Protein AF-A0A5C7LMV9-F1 (afdb_monomer_lite)

Foldseek 3Di:
DPLVQADPVLSVVVVVLVVVVVVVVVVVCVVCVDDPDDPDPPDDDCVVVVVSLVVSLVDDGDPVVLLVSLVVCVSVVNLQVSCVSVVQAAPWEWEWEDDLQKIKIFTQDGPNLQVQLLVQAPWDGDQDRPPSHIIIGGLVRLVSNVVSCVNHPVNYAHAYPVSHGDPPDDSVNVNVVNVVVCVVAPDPVVVVPQPPDDDDPDAQGEWEWEADDFKIKIADDQDPVPNVLVVVLVVQLVVPPPVQWDASPVNRMIMGTPVCVVVNCVSCVVRHHYWYQYSNHTD

Sequence (283 aa):
MDTKDLPQSVAEKFLEIKESLLKHNFRAAEKNRDIETEFTMKGEDLRKIIKTLDWMLSFKMEQKDRSLLVSVVKWLGYSSLAAVLSQEASTSAAPLWFKDGCLYLKGATCKAGFLAMKKIPGIQVPSRRGSREPYIAPVSQIDAFLNAVQDFWPFYTISSPDEKPIGGATLDTLRQEAQQWAEKNPVDESQVAVDHGSSEADRKPMVIIRTSGAWSTVAFPWLRDNTQGMYSLIAKVKSLPYKDRKYNPSAKEWSVHKMHTEELIKMLQELFTVREIKDGRLY

Secondary structure (DSSP, 8-state):
--GGGS-HHHHHHHHHHHHHHHHHHHHHHHH-TT--------S---HHHHHHHHHHHTS---HHHHHHHHHHHHHTT-HHHHHHHTT-S--S-EEEEEETTEEEE-SPPPHHHHHHHTTSTT-B--SSTT--PPEEEEGGGHHHHHHHHHHH-TTEEEB-TTS-B-TT--HHHHHHHHHHHHHHS---GGG---------TT-PPEEEEEEETTEEEEE----GGGHHHHHHHHHHHTTS-GGGEEEETTTTEEEEEGGGHHHHHHHHHTTSEEEEEETTEE-

pLDDT: mean 76.2, std 14.86, range [31.88, 94.31]

Structure (mmCIF, N/CA/C/O backbone):
data_AF-A0A5C7LMV9-F1
#
_entry.id   AF-A0A5C7LMV9-F1
#
loop_
_atom_site.group_PDB
_atom_site.id
_atom_site.type_symbol
_atom_site.label_atom_id
_atom_site.label_alt_id
_atom_site.label_comp_id
_atom_site.label_asym_id
_atom_site.label_entity_id
_atom_site.label_seq_id
_atom_site.pdbx_PDB_ins_code
_atom_site.Cartn_x
_atom_site.Cartn_y
_atom_site.Cartn_z
_atom_site.occupancy
_atom_site.B_iso_or_equiv
_atom_site.auth_seq_id
_atom_site.auth_comp_id
_atom_site.auth_asym_id
_atom_site.auth_atom_id
_atom_site.pdbx_PDB_model_num
ATOM 1 N N . MET A 1 1 ? 29.843 -7.918 -15.917 1.00 50.75 1 MET A N 1
ATOM 2 C CA . MET A 1 1 ? 29.076 -8.706 -16.898 1.00 50.75 1 MET A CA 1
ATOM 3 C C . MET A 1 1 ? 30.002 -8.936 -18.075 1.00 50.75 1 MET A C 1
ATOM 5 O O . MET A 1 1 ? 30.497 -7.941 -18.602 1.00 50.75 1 MET A O 1
ATOM 9 N N . ASP A 1 2 ? 30.330 -10.192 -18.375 1.00 51.34 2 ASP A N 1
ATOM 10 C CA . ASP A 1 2 ? 31.071 -10.544 -19.592 1.00 51.34 2 ASP A CA 1
ATOM 11 C C . ASP A 1 2 ? 30.022 -10.628 -20.715 1.00 51.34 2 ASP A C 1
ATOM 13 O O . ASP A 1 2 ? 28.949 -11.191 -20.517 1.00 51.34 2 ASP A O 1
ATOM 17 N N . THR A 1 3 ? 30.243 -9.989 -21.862 1.00 54.59 3 THR A N 1
ATOM 18 C CA . THR A 1 3 ? 29.216 -9.849 -22.922 1.00 54.59 3 THR A CA 1
ATOM 19 C C . THR A 1 3 ? 28.867 -11.161 -23.621 1.00 54.59 3 THR A C 1
ATOM 21 O O . THR A 1 3 ? 27.940 -11.198 -24.427 1.00 54.59 3 THR A O 1
ATOM 24 N N . LYS A 1 4 ? 29.600 -12.230 -23.301 1.00 53.34 4 LYS A N 1
ATOM 25 C CA . LYS A 1 4 ? 29.460 -13.580 -23.853 1.00 53.34 4 LYS A CA 1
ATOM 26 C C . LYS A 1 4 ? 28.168 -14.280 -23.430 1.00 53.34 4 LYS A C 1
ATOM 28 O O . LYS A 1 4 ? 27.732 -15.180 -24.137 1.00 53.34 4 LYS A O 1
ATOM 33 N N . ASP A 1 5 ? 27.562 -13.843 -22.327 1.00 56.41 5 ASP A N 1
ATOM 34 C CA . ASP A 1 5 ? 26.351 -14.457 -21.765 1.00 56.41 5 ASP A CA 1
ATOM 35 C C . ASP A 1 5 ? 25.056 -13.833 -22.329 1.00 56.41 5 ASP A C 1
ATOM 37 O O . ASP A 1 5 ? 23.955 -14.350 -22.137 1.00 56.41 5 ASP A O 1
ATOM 41 N N . LEU A 1 6 ? 25.172 -12.728 -23.076 1.00 57.53 6 LEU A N 1
ATOM 42 C CA . LEU A 1 6 ? 24.043 -12.064 -23.722 1.00 57.53 6 LEU A CA 1
ATOM 43 C C . LEU A 1 6 ? 23.842 -12.595 -25.151 1.00 57.53 6 LEU A C 1
ATOM 45 O O . LEU A 1 6 ? 24.822 -12.853 -25.854 1.00 57.53 6 LEU A O 1
ATOM 49 N N . PRO A 1 7 ? 22.590 -12.685 -25.647 1.00 66.94 7 PRO A N 1
ATOM 50 C CA . PRO A 1 7 ? 22.341 -12.924 -27.064 1.00 66.94 7 PRO A CA 1
ATOM 51 C C . PRO A 1 7 ? 23.132 -11.929 -27.922 1.00 66.94 7 PRO A C 1
ATOM 53 O O . PRO A 1 7 ? 23.193 -10.742 -27.599 1.00 66.94 7 PRO A O 1
ATOM 56 N N . GLN A 1 8 ? 23.716 -12.384 -29.031 1.00 66.25 8 GLN A N 1
ATOM 57 C CA . GLN A 1 8 ? 24.642 -11.578 -29.839 1.00 66.25 8 GLN A CA 1
ATOM 58 C C . GLN A 1 8 ? 24.026 -10.246 -30.317 1.00 66.25 8 GLN A C 1
ATOM 60 O O . GLN A 1 8 ? 24.694 -9.218 -30.317 1.00 66.25 8 GLN A O 1
ATOM 65 N N . SER A 1 9 ? 22.719 -10.230 -30.602 1.00 63.25 9 SER A N 1
ATOM 66 C CA . SER A 1 9 ? 21.942 -9.031 -30.964 1.00 63.25 9 SER A CA 1
ATOM 67 C C . SER A 1 9 ? 21.706 -8.037 -29.814 1.00 63.25 9 SER A C 1
ATOM 69 O O . SER A 1 9 ? 21.283 -6.904 -30.042 1.00 63.25 9 SER A O 1
ATOM 71 N N . VAL A 1 10 ? 21.921 -8.467 -28.572 1.00 65.69 10 VAL A N 1
ATOM 72 C CA . VAL A 1 10 ? 21.720 -7.705 -27.330 1.00 65.69 10 VAL A CA 1
ATOM 73 C C . VAL A 1 10 ? 23.061 -7.205 -26.783 1.00 65.69 10 VAL A C 1
ATOM 75 O O . VAL A 1 10 ? 23.116 -6.120 -26.204 1.00 65.69 10 VAL A O 1
ATOM 78 N N . ALA A 1 11 ? 24.145 -7.953 -27.007 1.00 68.31 11 ALA A N 1
ATOM 79 C CA . ALA A 1 11 ? 25.489 -7.633 -26.532 1.00 68.31 11 ALA A CA 1
ATOM 80 C C . ALA A 1 11 ? 26.016 -6.287 -27.066 1.00 68.31 11 ALA A C 1
ATOM 82 O O . ALA A 1 11 ? 26.536 -5.485 -26.289 1.00 68.31 11 ALA A O 1
ATOM 83 N N . GLU A 1 12 ? 25.829 -6.001 -28.359 1.00 72.88 12 GLU A N 1
ATOM 84 C CA . GLU A 1 12 ? 26.274 -4.740 -28.978 1.00 72.88 12 GLU A CA 1
ATOM 85 C C . GLU A 1 12 ? 25.544 -3.526 -28.389 1.00 72.88 12 GLU A C 1
ATOM 87 O O . GLU A 1 12 ? 26.175 -2.557 -27.966 1.00 72.88 12 GLU A O 1
ATOM 92 N N . LYS A 1 13 ? 24.214 -3.607 -28.252 1.00 70.88 13 LYS A N 1
ATOM 93 C CA . LYS A 1 13 ? 23.422 -2.528 -27.640 1.00 70.88 13 LYS A CA 1
ATOM 94 C C . LYS A 1 13 ? 23.706 -2.355 -26.152 1.00 70.88 13 LYS A C 1
ATOM 96 O O . LYS A 1 13 ? 23.668 -1.236 -25.647 1.00 70.88 13 LYS A O 1
ATOM 101 N N . PHE A 1 14 ? 23.991 -3.441 -25.434 1.00 73.38 14 PHE A N 1
ATOM 102 C CA . PHE A 1 14 ? 24.393 -3.355 -24.033 1.00 73.38 14 PHE A CA 1
ATOM 103 C C . PHE A 1 14 ? 25.704 -2.580 -23.876 1.00 73.38 14 PHE A C 1
ATOM 105 O O . PHE A 1 14 ? 25.806 -1.733 -22.989 1.00 73.38 14 PHE A O 1
ATOM 112 N N . LEU A 1 15 ? 26.692 -2.844 -24.738 1.00 76.12 15 LEU A N 1
ATOM 113 C CA . LEU A 1 15 ? 27.959 -2.113 -24.743 1.00 76.12 15 LEU A CA 1
ATOM 114 C C . LEU A 1 15 ? 27.749 -0.631 -25.054 1.00 76.12 15 LEU A C 1
ATOM 116 O O . LEU A 1 15 ? 28.269 0.206 -24.322 1.00 76.12 15 LEU A O 1
ATOM 120 N N . GLU A 1 16 ? 26.919 -0.307 -26.046 1.00 77.06 16 GLU A N 1
ATOM 121 C CA . GLU A 1 16 ? 26.567 1.077 -26.383 1.00 77.06 16 GLU A CA 1
ATOM 122 C C . GLU A 1 16 ? 25.940 1.817 -25.186 1.00 77.06 16 GLU A C 1
ATOM 124 O O . GLU A 1 16 ? 26.372 2.914 -24.820 1.00 77.06 16 GLU A O 1
ATOM 129 N N . ILE A 1 17 ? 24.965 1.194 -24.509 1.00 76.06 17 ILE A N 1
ATOM 130 C CA . ILE A 1 17 ? 24.336 1.760 -23.306 1.00 76.06 17 ILE A CA 1
ATOM 131 C C . ILE A 1 17 ? 25.355 1.918 -22.181 1.00 76.06 17 ILE A C 1
ATOM 133 O O . ILE A 1 17 ? 25.397 2.963 -21.533 1.00 76.06 17 ILE A O 1
ATOM 137 N N . LYS A 1 18 ? 26.176 0.893 -21.934 1.00 76.19 18 LYS A N 1
ATOM 138 C CA . LYS A 1 18 ? 27.199 0.906 -20.887 1.00 76.19 18 LYS A CA 1
ATOM 139 C C . LYS A 1 18 ? 28.198 2.035 -21.120 1.00 76.19 18 LYS A C 1
ATOM 141 O O . LYS A 1 18 ? 28.496 2.775 -20.189 1.00 76.19 18 LYS A O 1
ATOM 146 N N . GLU A 1 19 ? 28.692 2.193 -22.343 1.00 77.25 19 GLU A N 1
ATOM 147 C CA . GLU A 1 19 ? 29.594 3.285 -22.709 1.00 77.25 19 GLU A CA 1
ATOM 148 C C . GLU A 1 19 ? 28.929 4.650 -22.567 1.00 77.25 19 GLU A C 1
ATOM 150 O O . GLU A 1 19 ? 29.552 5.578 -22.054 1.00 77.25 19 GLU A O 1
ATOM 155 N N . SER A 1 20 ? 27.664 4.777 -22.976 1.00 74.69 20 SER A N 1
ATOM 156 C CA . SER A 1 20 ? 26.897 6.007 -22.789 1.00 74.69 20 SER A CA 1
ATOM 157 C C . SER A 1 20 ? 26.791 6.350 -21.302 1.00 74.69 20 SER A C 1
ATOM 159 O O . SER A 1 20 ? 27.194 7.437 -20.894 1.00 74.69 20 SER A O 1
ATOM 161 N N . LEU A 1 21 ? 26.332 5.415 -20.465 1.00 71.88 21 LEU A N 1
ATOM 162 C CA . LEU A 1 21 ? 26.200 5.611 -19.018 1.00 71.88 21 LEU A CA 1
ATOM 163 C C . LEU A 1 21 ? 27.544 5.928 -18.350 1.00 71.88 21 LEU A C 1
ATOM 165 O O . LEU A 1 21 ? 27.600 6.813 -17.501 1.00 71.88 21 LEU A O 1
ATOM 169 N N . LEU A 1 22 ? 28.634 5.270 -18.760 1.00 74.50 22 LEU A N 1
ATOM 170 C CA . LEU A 1 22 ? 29.982 5.578 -18.276 1.00 74.50 22 LEU A CA 1
ATOM 171 C C . LEU A 1 22 ? 30.414 6.992 -18.670 1.00 74.50 22 LEU A C 1
ATOM 173 O O . LEU A 1 22 ? 30.897 7.725 -17.814 1.00 74.50 22 LEU A O 1
ATOM 177 N N . LYS A 1 23 ? 30.194 7.419 -19.921 1.00 73.38 23 LYS A N 1
ATOM 178 C CA . LYS A 1 23 ? 30.483 8.796 -20.363 1.00 73.38 23 LYS A CA 1
ATOM 179 C C . LYS A 1 23 ? 29.714 9.830 -19.539 1.00 73.38 23 LYS A C 1
ATOM 181 O O . LYS A 1 23 ? 30.289 10.851 -19.168 1.00 73.38 23 LYS A O 1
ATOM 186 N N . HIS A 1 24 ? 28.443 9.572 -19.233 1.00 68.31 24 HIS A N 1
ATOM 187 C CA . HIS A 1 24 ? 27.649 10.444 -18.363 1.00 68.31 24 HIS A CA 1
ATOM 188 C C . HIS A 1 24 ? 28.178 10.447 -16.921 1.00 68.31 24 HIS A C 1
ATOM 190 O O . HIS A 1 24 ? 28.310 11.517 -16.332 1.00 68.31 24 HIS A O 1
ATOM 196 N N . ASN A 1 25 ? 28.562 9.285 -16.386 1.00 66.06 25 ASN A N 1
ATOM 197 C CA . ASN A 1 25 ? 29.148 9.160 -15.052 1.00 66.06 25 ASN A CA 1
ATOM 198 C C . ASN A 1 25 ? 30.471 9.936 -14.933 1.00 66.06 25 ASN A C 1
ATOM 200 O O . ASN A 1 25 ? 30.616 10.760 -14.038 1.00 66.06 25 ASN A O 1
ATOM 204 N N . PHE A 1 26 ? 31.392 9.769 -15.887 1.00 67.50 26 PHE A N 1
ATOM 205 C CA . PHE A 1 26 ? 32.654 10.516 -15.908 1.00 67.50 26 PHE A CA 1
ATOM 206 C C . PHE A 1 26 ? 32.428 12.030 -15.966 1.00 67.50 26 PHE A C 1
ATOM 208 O O . PHE A 1 26 ? 33.041 12.765 -15.200 1.00 67.50 26 PHE A O 1
ATOM 215 N N . ARG A 1 27 ? 31.489 12.504 -16.796 1.00 65.69 27 ARG A N 1
ATOM 216 C CA . ARG A 1 27 ? 31.140 13.934 -16.868 1.00 65.69 27 ARG A CA 1
ATOM 217 C C . ARG A 1 27 ? 30.509 14.467 -15.578 1.00 65.69 27 ARG A C 1
ATOM 219 O O . ARG A 1 27 ? 30.735 15.622 -15.228 1.00 65.69 27 ARG A O 1
ATOM 226 N N . ALA A 1 28 ? 29.703 13.658 -14.893 1.00 60.78 28 ALA A N 1
ATOM 227 C CA . ALA A 1 28 ? 29.100 14.023 -13.613 1.00 60.78 28 ALA A CA 1
ATOM 228 C C . ALA A 1 28 ? 30.144 14.047 -12.481 1.00 60.78 28 ALA A C 1
ATOM 230 O O . ALA A 1 28 ? 30.166 14.992 -11.695 1.00 60.78 28 ALA A O 1
ATOM 231 N N . ALA A 1 29 ? 31.048 13.064 -12.451 1.00 62.47 29 ALA A N 1
ATOM 232 C CA . ALA A 1 29 ? 32.156 12.985 -11.502 1.00 62.47 29 ALA A CA 1
ATOM 233 C C . ALA A 1 29 ? 33.174 14.124 -11.693 1.00 62.47 29 ALA A C 1
ATOM 235 O O . ALA A 1 29 ? 33.651 14.696 -10.717 1.00 62.47 29 ALA A O 1
ATOM 236 N N . GLU A 1 30 ? 33.469 14.518 -12.937 1.00 64.62 30 GLU A N 1
ATOM 237 C CA . GLU A 1 30 ? 34.329 15.675 -13.226 1.00 64.62 30 GLU A CA 1
ATOM 238 C C . GLU A 1 30 ? 33.713 17.003 -12.766 1.00 64.62 30 GLU A C 1
ATOM 240 O O . GLU A 1 30 ? 34.445 17.897 -12.343 1.00 64.62 30 GLU A O 1
ATOM 245 N N . LYS A 1 31 ? 32.380 17.134 -12.820 1.00 62.19 31 LYS A N 1
ATOM 246 C CA . LYS A 1 31 ? 31.663 18.336 -12.365 1.00 62.19 31 LYS A CA 1
ATOM 247 C C . LYS A 1 31 ? 31.524 18.436 -10.843 1.00 62.19 31 LYS A C 1
ATOM 249 O O . LYS A 1 31 ? 31.428 19.550 -10.342 1.00 62.19 31 LYS A O 1
ATOM 254 N N . ASN A 1 32 ? 31.530 17.314 -10.125 1.00 57.59 32 ASN A N 1
ATOM 255 C CA . ASN A 1 32 ? 31.284 17.243 -8.680 1.00 57.59 32 ASN A CA 1
ATOM 256 C C . ASN A 1 32 ? 32.482 16.632 -7.930 1.00 57.59 32 ASN A C 1
ATOM 258 O O . ASN A 1 32 ? 32.332 15.639 -7.223 1.00 57.59 32 ASN A O 1
ATOM 262 N N . ARG A 1 33 ? 33.683 17.209 -8.087 1.00 54.19 33 ARG A N 1
ATOM 263 C CA . ARG A 1 33 ? 34.928 16.674 -7.494 1.00 54.19 33 ARG A CA 1
ATOM 264 C C . ARG A 1 33 ? 34.955 16.594 -5.958 1.00 54.19 33 ARG A C 1
ATOM 266 O O . ARG A 1 33 ? 35.748 15.815 -5.445 1.00 54.19 33 ARG A O 1
ATOM 273 N N . ASP A 1 34 ? 34.095 17.332 -5.251 1.00 52.38 34 ASP A N 1
ATOM 274 C CA . ASP A 1 34 ? 34.207 17.524 -3.793 1.00 52.38 34 ASP A CA 1
ATOM 275 C C . ASP A 1 34 ? 33.064 16.916 -2.958 1.00 52.38 34 ASP A C 1
ATOM 277 O O . ASP A 1 34 ? 32.983 17.162 -1.757 1.00 52.38 34 ASP A O 1
ATOM 281 N N . ILE A 1 35 ? 32.165 16.121 -3.550 1.00 49.62 35 ILE A N 1
ATOM 282 C CA . ILE A 1 35 ? 31.058 15.505 -2.803 1.00 49.62 35 ILE A CA 1
ATOM 283 C C . ILE A 1 35 ? 30.991 14.013 -3.134 1.00 49.62 35 ILE A C 1
ATOM 285 O O . ILE A 1 35 ? 30.626 13.638 -4.249 1.00 49.62 35 ILE A O 1
ATOM 289 N N . GLU A 1 36 ? 31.287 13.155 -2.149 1.00 45.34 36 GLU A N 1
ATOM 290 C CA . GLU A 1 36 ? 30.868 11.747 -2.154 1.00 45.34 36 GLU A CA 1
ATOM 291 C C . GLU A 1 36 ? 29.338 11.712 -2.213 1.00 45.34 36 GLU A C 1
ATOM 293 O O . GLU A 1 36 ? 28.648 11.733 -1.197 1.00 45.34 36 GLU A O 1
ATOM 298 N N . THR A 1 37 ? 28.783 11.742 -3.420 1.00 41.31 37 THR A N 1
ATOM 299 C CA . THR A 1 37 ? 27.340 11.709 -3.621 1.00 41.31 37 THR A CA 1
ATOM 300 C C . THR A 1 37 ? 26.983 10.496 -4.447 1.00 41.31 37 THR A C 1
ATOM 302 O O . THR A 1 37 ? 27.508 10.275 -5.539 1.00 41.31 37 THR A O 1
ATOM 305 N N . GLU A 1 38 ? 26.060 9.711 -3.894 1.00 45.69 38 GLU A N 1
ATOM 306 C CA . GLU A 1 38 ? 25.282 8.718 -4.615 1.00 45.69 38 GLU A CA 1
ATOM 307 C C . GLU A 1 38 ? 24.845 9.266 -5.976 1.00 45.69 38 GLU A C 1
ATOM 309 O O . GLU A 1 38 ? 24.442 10.426 -6.104 1.00 45.69 38 GLU A O 1
ATOM 314 N N . PHE A 1 39 ? 24.915 8.400 -6.987 1.00 43.06 39 PHE A N 1
ATOM 315 C CA . PHE A 1 39 ? 24.555 8.665 -8.374 1.00 43.06 39 PHE A CA 1
ATOM 316 C C . PHE A 1 39 ? 23.162 9.315 -8.476 1.00 43.06 39 PHE A C 1
ATOM 318 O O . PHE A 1 39 ? 22.142 8.634 -8.543 1.00 43.06 39 PHE A O 1
ATOM 325 N N . THR A 1 40 ? 23.103 10.646 -8.481 1.00 43.56 40 THR A N 1
ATOM 326 C CA . THR A 1 40 ? 21.859 11.414 -8.591 1.00 43.56 40 THR A CA 1
ATOM 327 C C . THR A 1 40 ? 21.872 12.196 -9.896 1.00 43.56 40 THR A C 1
ATOM 329 O O . THR A 1 40 ? 22.110 13.400 -9.940 1.00 43.56 40 THR A O 1
ATOM 332 N N . MET A 1 41 ? 21.590 11.498 -11.001 1.00 51.41 41 MET A N 1
ATOM 333 C CA . MET A 1 41 ? 21.273 12.136 -12.281 1.00 51.41 41 MET A CA 1
ATOM 334 C C . MET A 1 41 ? 19.878 12.777 -12.199 1.00 51.41 41 MET A C 1
ATOM 336 O O . MET A 1 41 ? 18.888 12.208 -12.651 1.00 51.41 41 MET A O 1
ATOM 340 N N . LYS A 1 42 ? 19.766 13.960 -11.587 1.00 45.91 42 LYS A N 1
ATOM 341 C CA . LYS A 1 42 ? 18.529 14.752 -11.641 1.00 45.91 42 LYS A CA 1
ATOM 342 C C . LYS A 1 42 ? 18.489 15.551 -12.949 1.00 45.91 42 LYS A C 1
ATOM 344 O O . LYS A 1 42 ? 19.325 16.420 -13.160 1.00 45.91 42 LYS A O 1
ATOM 349 N N . GLY A 1 43 ? 17.492 15.284 -13.797 1.00 50.19 43 GLY A N 1
ATOM 350 C CA . GLY A 1 43 ? 17.097 16.177 -14.899 1.00 50.19 43 GLY A CA 1
ATOM 351 C C . GLY A 1 43 ? 17.536 15.804 -16.322 1.00 50.19 43 GLY A C 1
ATOM 352 O O . GLY A 1 43 ? 17.169 16.526 -17.245 1.00 50.19 43 GLY A O 1
ATOM 353 N N . GLU A 1 44 ? 18.262 14.702 -16.546 1.00 61.41 44 GLU A N 1
ATOM 354 C CA . GLU A 1 44 ? 18.576 14.231 -17.910 1.00 61.41 44 GLU A CA 1
ATOM 355 C C . GLU A 1 44 ? 17.503 13.268 -18.456 1.00 61.41 44 GLU A C 1
ATOM 357 O O . GLU A 1 44 ? 17.019 12.372 -17.761 1.00 61.41 44 GLU A O 1
ATOM 362 N N . ASP A 1 45 ? 17.131 13.438 -19.730 1.00 65.00 45 ASP A N 1
ATOM 363 C CA . ASP A 1 45 ? 16.141 12.594 -20.405 1.00 65.00 45 ASP A CA 1
ATOM 364 C C . ASP A 1 45 ? 16.748 11.255 -20.851 1.00 65.00 45 ASP A C 1
ATOM 366 O O . ASP A 1 45 ? 17.281 11.106 -21.952 1.00 65.00 45 ASP A O 1
ATOM 370 N N . LEU A 1 46 ? 16.620 10.249 -19.989 1.00 75.31 46 LEU A N 1
ATOM 371 C CA . LEU A 1 46 ? 17.100 8.890 -20.243 1.00 75.31 46 LEU A CA 1
ATOM 372 C C . LEU A 1 46 ? 16.068 7.994 -20.946 1.00 75.31 46 LEU A C 1
ATOM 374 O O . LEU A 1 46 ? 16.294 6.788 -21.073 1.00 75.31 46 LEU A O 1
ATOM 378 N N . ARG A 1 47 ? 14.953 8.541 -21.460 1.00 76.00 47 ARG A N 1
ATOM 379 C CA . ARG A 1 47 ? 13.877 7.738 -22.079 1.00 76.00 47 ARG A CA 1
ATOM 380 C C . ARG A 1 47 ? 14.368 6.864 -23.233 1.00 76.00 47 ARG A C 1
ATOM 382 O O . ARG A 1 47 ? 13.833 5.778 -23.433 1.00 76.00 47 ARG A O 1
ATOM 389 N N . LYS A 1 48 ? 15.386 7.299 -23.987 1.00 78.69 48 LYS A N 1
ATOM 390 C CA . LYS A 1 48 ? 15.998 6.482 -25.054 1.00 78.69 48 LYS A CA 1
ATOM 391 C C . LYS A 1 48 ? 16.704 5.245 -24.496 1.00 78.69 48 LYS A C 1
ATOM 393 O O . LYS A 1 48 ? 16.476 4.153 -25.000 1.00 78.69 48 LYS A O 1
ATOM 398 N N . ILE A 1 49 ? 17.502 5.411 -23.440 1.00 80.94 49 ILE A N 1
ATOM 399 C CA . ILE A 1 49 ? 18.204 4.303 -22.776 1.00 80.94 49 ILE A CA 1
ATOM 400 C C . ILE A 1 49 ? 17.189 3.327 -22.181 1.00 80.94 49 ILE A C 1
ATOM 402 O O . ILE A 1 49 ? 17.305 2.122 -22.385 1.00 80.94 49 ILE A O 1
ATOM 406 N N . ILE A 1 50 ? 16.146 3.847 -21.529 1.00 83.81 50 ILE A N 1
ATOM 407 C CA . ILE A 1 50 ? 15.068 3.035 -20.958 1.00 83.81 50 ILE A CA 1
ATOM 408 C C . ILE A 1 50 ? 14.318 2.235 -22.024 1.00 83.81 50 ILE A C 1
ATOM 410 O O . ILE A 1 50 ? 14.114 1.042 -21.833 1.00 83.81 50 ILE A O 1
ATOM 414 N N . LYS A 1 51 ? 13.962 2.841 -23.165 1.00 82.56 51 LYS A N 1
ATOM 415 C CA . LYS A 1 51 ? 13.336 2.116 -24.285 1.00 82.56 51 LYS A CA 1
ATOM 416 C C . LYS A 1 51 ? 14.215 0.975 -24.791 1.00 82.56 51 LYS A C 1
ATOM 418 O O . LYS A 1 51 ? 13.702 -0.088 -25.129 1.00 82.56 51 LYS A O 1
ATOM 423 N N . THR A 1 52 ? 15.529 1.179 -24.841 1.00 81.00 52 THR A N 1
ATOM 424 C CA . THR A 1 52 ? 16.450 0.121 -25.260 1.00 81.00 52 THR A CA 1
ATOM 425 C C . THR A 1 52 ? 16.554 -0.979 -24.204 1.00 81.00 52 THR A C 1
ATOM 427 O O . THR A 1 52 ? 16.502 -2.146 -24.572 1.00 81.00 52 THR A O 1
ATOM 430 N N . LEU A 1 53 ? 16.626 -0.643 -22.910 1.00 84.38 53 LEU A N 1
ATOM 431 C CA . LEU A 1 53 ? 16.618 -1.629 -21.819 1.00 84.38 53 LEU A CA 1
ATOM 432 C C . LEU A 1 53 ? 15.317 -2.447 -21.783 1.00 84.38 53 LEU A C 1
ATOM 434 O O . LEU A 1 53 ? 15.373 -3.664 -21.632 1.00 84.38 53 LEU A O 1
ATOM 438 N N . ASP A 1 54 ? 14.165 -1.802 -21.973 1.00 82.50 54 ASP A N 1
ATOM 439 C CA . ASP A 1 54 ? 12.851 -2.451 -22.083 1.00 82.50 54 ASP A CA 1
ATOM 440 C C . ASP A 1 54 ? 12.807 -3.423 -23.275 1.00 82.50 54 ASP A C 1
ATOM 442 O O . ASP A 1 54 ? 12.471 -4.600 -23.127 1.00 82.50 54 ASP A O 1
ATOM 446 N N . TRP A 1 55 ? 13.283 -2.979 -24.445 1.00 83.31 55 TRP A N 1
ATOM 447 C CA . TRP A 1 55 ? 13.434 -3.841 -25.618 1.00 83.31 55 TRP A CA 1
ATOM 448 C C . TRP A 1 55 ? 14.357 -5.036 -25.344 1.00 83.31 55 TRP A C 1
ATOM 450 O O . TRP A 1 55 ? 14.014 -6.162 -25.697 1.00 83.31 55 TRP A O 1
ATOM 460 N N . MET A 1 56 ? 15.497 -4.838 -24.678 1.00 80.50 56 MET A N 1
ATOM 461 C CA . MET A 1 56 ? 16.401 -5.936 -24.316 1.00 80.50 56 MET A CA 1
ATOM 462 C C . MET A 1 56 ? 15.713 -6.943 -23.386 1.00 80.50 56 MET A C 1
ATOM 464 O O . MET A 1 56 ? 15.812 -8.147 -23.607 1.00 80.50 56 MET A O 1
ATOM 468 N N . LEU A 1 57 ? 14.967 -6.460 -22.389 1.00 83.19 57 LEU A N 1
ATOM 469 C CA . LEU A 1 57 ? 14.233 -7.274 -21.413 1.00 83.19 57 LEU A CA 1
ATOM 470 C C . LEU A 1 57 ? 13.043 -8.050 -22.002 1.00 83.19 57 LEU A C 1
ATOM 472 O O . LEU A 1 57 ? 12.498 -8.924 -21.315 1.00 83.19 57 LEU A O 1
ATOM 476 N N . SER A 1 58 ? 12.663 -7.771 -23.254 1.00 78.50 58 SER A N 1
ATOM 477 C CA . SER A 1 58 ? 11.667 -8.545 -24.005 1.00 78.50 58 SER A CA 1
ATOM 478 C C . SER A 1 58 ? 12.204 -9.884 -24.535 1.00 78.50 58 SER A C 1
ATOM 480 O O . SER A 1 58 ? 11.421 -10.795 -24.805 1.00 78.50 58 SER A O 1
ATOM 482 N N . PHE A 1 59 ? 13.530 -10.043 -24.636 1.00 77.00 59 PHE A N 1
ATOM 483 C CA . PHE A 1 59 ? 14.158 -11.293 -25.065 1.00 77.00 59 PHE A CA 1
ATOM 484 C C . PHE A 1 59 ? 14.361 -12.265 -23.899 1.00 77.00 59 PHE A C 1
ATOM 486 O O . PHE A 1 59 ? 14.516 -11.880 -22.738 1.00 77.00 59 PHE A O 1
ATOM 493 N N . LYS A 1 60 ? 14.406 -13.562 -24.222 1.00 73.44 60 LYS A N 1
ATOM 494 C CA . LYS A 1 60 ? 14.771 -14.606 -23.262 1.00 73.44 60 LYS A CA 1
ATOM 495 C C . LYS A 1 60 ? 16.253 -14.461 -22.890 1.00 73.44 60 LYS A C 1
ATOM 497 O O . LYS A 1 60 ? 17.103 -14.414 -23.772 1.00 73.44 60 LYS A O 1
ATOM 502 N N . MET A 1 61 ? 16.543 -14.411 -21.594 1.00 83.31 61 MET A N 1
ATOM 503 C CA . MET A 1 61 ? 17.890 -14.271 -21.025 1.00 83.31 61 MET A CA 1
ATOM 504 C C . MET A 1 61 ? 17.960 -14.957 -19.658 1.00 83.31 61 MET A C 1
ATOM 506 O O . MET A 1 61 ? 16.922 -15.337 -19.105 1.00 83.31 61 MET A O 1
ATOM 510 N N . GLU A 1 62 ? 19.160 -15.103 -19.098 1.00 74.94 62 GLU A N 1
ATOM 511 C CA . GLU A 1 62 ? 19.323 -15.642 -17.750 1.00 74.94 62 GLU A CA 1
ATOM 512 C C . GLU A 1 62 ? 18.709 -14.726 -16.680 1.00 74.94 62 GLU A C 1
ATOM 514 O O . GLU A 1 62 ? 18.718 -13.497 -16.777 1.00 74.94 62 GLU A O 1
ATOM 519 N N . GLN A 1 63 ? 18.190 -15.326 -15.604 1.00 74.75 63 GLN A N 1
ATOM 520 C CA . GLN A 1 63 ? 17.512 -14.589 -14.531 1.00 74.75 63 GLN A CA 1
ATOM 521 C C . GLN A 1 63 ? 18.437 -13.597 -13.812 1.00 74.75 63 GLN A C 1
ATOM 523 O O . GLN A 1 63 ? 17.982 -12.547 -13.350 1.00 74.75 63 GLN A O 1
ATOM 528 N N . LYS A 1 64 ? 19.733 -13.913 -13.727 1.00 74.94 64 LYS A N 1
ATOM 529 C CA . LYS A 1 64 ? 20.757 -13.038 -13.148 1.00 74.94 64 LYS A CA 1
ATOM 530 C C . LYS A 1 64 ? 20.904 -11.753 -13.965 1.00 74.94 64 LYS A C 1
ATOM 532 O O . LYS A 1 64 ? 20.876 -10.659 -13.404 1.00 74.94 64 LYS A O 1
ATOM 537 N N . ASP A 1 65 ? 20.966 -11.894 -15.282 1.00 73.62 65 ASP A N 1
ATOM 538 C CA . ASP A 1 65 ? 21.137 -10.789 -16.223 1.00 73.62 65 ASP A CA 1
ATOM 539 C C . ASP A 1 65 ? 19.881 -9.933 -16.312 1.00 73.62 65 ASP A C 1
ATOM 541 O O . ASP A 1 65 ? 19.951 -8.703 -16.255 1.00 73.62 65 ASP A O 1
ATOM 545 N N . ARG A 1 66 ? 18.715 -10.587 -16.324 1.00 79.44 66 ARG A N 1
ATOM 546 C CA . ARG A 1 66 ? 17.420 -9.916 -16.216 1.00 79.44 66 ARG A CA 1
ATOM 547 C C . ARG A 1 66 ? 17.350 -9.055 -14.955 1.00 79.44 66 ARG A C 1
ATOM 549 O O . ARG A 1 66 ? 17.011 -7.878 -15.034 1.00 79.44 66 ARG A O 1
ATOM 556 N N . SER A 1 67 ? 17.703 -9.622 -13.800 1.00 77.12 67 SER A N 1
ATOM 557 C CA . SER A 1 67 ? 17.697 -8.911 -12.511 1.00 77.12 67 SER A CA 1
ATOM 558 C C . SER A 1 67 ? 18.641 -7.706 -12.507 1.00 77.12 67 SER A C 1
ATOM 560 O O . SER A 1 67 ? 18.302 -6.654 -11.960 1.00 77.12 67 SER A O 1
ATOM 562 N N . LEU A 1 68 ? 19.809 -7.829 -13.145 1.00 76.81 68 LEU A N 1
ATOM 563 C CA . LEU A 1 68 ? 20.770 -6.736 -13.270 1.00 76.81 68 LEU A CA 1
ATOM 564 C C . LEU A 1 68 ? 20.215 -5.595 -14.133 1.00 76.81 68 LEU A C 1
ATOM 566 O O . LEU A 1 68 ? 20.237 -4.445 -13.702 1.00 76.81 68 LEU A O 1
ATOM 570 N N . LEU A 1 69 ? 19.672 -5.900 -15.316 1.00 80.94 69 LEU A N 1
ATOM 571 C CA . LEU A 1 69 ? 19.082 -4.896 -16.210 1.00 80.94 69 LEU A CA 1
ATOM 572 C C . LEU A 1 69 ? 17.885 -4.186 -15.561 1.00 80.94 69 LEU A C 1
ATOM 574 O O . LEU A 1 69 ? 17.768 -2.966 -15.658 1.00 80.94 69 LEU A O 1
ATOM 578 N N . VAL A 1 70 ? 17.041 -4.918 -14.829 1.00 81.31 70 VAL A N 1
ATOM 579 C CA . VAL A 1 70 ? 15.946 -4.325 -14.045 1.00 81.31 70 VAL A CA 1
ATOM 580 C C . VAL A 1 70 ? 16.476 -3.409 -12.934 1.00 81.31 70 VAL A C 1
ATOM 582 O O . VAL A 1 70 ? 15.924 -2.332 -12.706 1.00 81.31 70 VAL A O 1
ATOM 585 N N . SER A 1 71 ? 17.574 -3.786 -12.273 1.00 78.00 71 SER A N 1
ATOM 586 C CA . SER A 1 71 ? 18.216 -2.939 -11.257 1.00 78.00 71 SER A CA 1
ATOM 587 C C . SER A 1 71 ? 18.756 -1.642 -11.859 1.00 78.00 71 SER A C 1
ATOM 589 O O . SER A 1 71 ? 18.587 -0.584 -11.260 1.00 78.00 71 SER A O 1
ATOM 591 N N . VAL A 1 72 ? 19.314 -1.693 -13.075 1.00 79.56 72 VAL A N 1
ATOM 592 C CA . VAL A 1 72 ? 19.723 -0.489 -13.816 1.00 79.56 72 VAL A CA 1
ATOM 593 C C . VAL A 1 72 ? 18.517 0.414 -14.079 1.00 79.56 72 VAL A C 1
ATOM 595 O O . VAL A 1 72 ? 18.580 1.593 -13.755 1.00 79.56 72 VAL A O 1
ATOM 598 N N . VAL A 1 73 ? 17.391 -0.117 -14.572 1.00 81.94 73 VAL A N 1
ATOM 599 C CA . VAL A 1 73 ? 16.153 0.671 -14.771 1.00 81.94 73 VAL A CA 1
ATOM 600 C C . VAL A 1 73 ? 15.717 1.364 -13.472 1.00 81.94 73 VAL A C 1
ATOM 602 O O . VAL A 1 73 ? 15.370 2.547 -13.488 1.00 81.94 73 VAL A O 1
ATOM 605 N N . LYS A 1 74 ? 15.797 0.661 -12.334 1.00 76.94 74 LYS A N 1
ATOM 606 C CA . LYS A 1 74 ? 15.486 1.222 -11.012 1.00 76.94 74 LYS A CA 1
ATOM 607 C C . LYS A 1 74 ? 16.453 2.342 -10.613 1.00 76.94 74 LYS A C 1
ATOM 609 O O . LYS A 1 74 ? 15.997 3.392 -10.170 1.00 76.94 74 LYS A O 1
ATOM 614 N N . TRP A 1 75 ? 17.762 2.147 -10.783 1.00 76.00 75 TRP A N 1
ATOM 615 C CA . TRP A 1 75 ? 18.788 3.147 -10.451 1.00 76.00 75 TRP A CA 1
ATOM 616 C C . TRP A 1 75 ? 18.715 4.403 -11.317 1.00 76.00 75 TRP A C 1
ATOM 618 O O . TRP A 1 75 ? 19.037 5.487 -10.844 1.00 76.00 75 TRP A O 1
ATOM 628 N N . LEU A 1 76 ? 18.232 4.285 -12.555 1.00 74.94 76 LEU A N 1
ATOM 629 C CA . LEU A 1 76 ? 17.977 5.435 -13.426 1.00 74.94 76 LEU A CA 1
ATOM 630 C C . LEU A 1 76 ? 16.705 6.220 -13.039 1.00 74.94 76 LEU A C 1
ATOM 632 O O . LEU A 1 76 ? 16.328 7.148 -13.751 1.00 74.94 76 LEU A O 1
ATOM 636 N N . GLY A 1 77 ? 16.033 5.858 -11.940 1.00 70.75 77 GLY A N 1
ATOM 637 C CA . GLY A 1 77 ? 14.870 6.571 -11.404 1.00 70.75 77 GLY A CA 1
ATOM 638 C C . GLY A 1 77 ? 13.515 6.083 -11.923 1.00 70.75 77 GLY A C 1
ATOM 639 O O . GLY A 1 77 ? 12.489 6.664 -11.581 1.00 70.75 77 GLY A O 1
ATOM 640 N N . TYR A 1 78 ? 13.472 5.002 -12.709 1.00 76.31 78 TYR A N 1
ATOM 641 C CA . TYR A 1 78 ? 12.234 4.437 -13.259 1.00 76.31 78 TYR A CA 1
ATOM 642 C C . TYR A 1 78 ? 11.733 3.267 -12.390 1.00 76.31 78 TYR A C 1
ATOM 644 O O . TYR A 1 78 ? 11.559 2.148 -12.878 1.00 76.31 78 TYR A O 1
ATOM 652 N N . SER A 1 79 ? 11.517 3.507 -11.088 1.00 74.75 79 SER A N 1
ATOM 653 C CA . SER A 1 79 ? 11.174 2.468 -10.094 1.00 74.75 79 SER A CA 1
ATOM 654 C C . SER A 1 79 ? 9.918 1.673 -10.464 1.00 74.75 79 SER A C 1
ATOM 656 O O . SER A 1 79 ? 9.939 0.443 -10.455 1.00 74.75 79 SER A O 1
ATOM 658 N N . SER A 1 80 ? 8.865 2.370 -10.886 1.00 69.50 80 SER A N 1
ATOM 659 C CA . SER A 1 80 ? 7.604 1.796 -11.353 1.00 69.50 80 SER A CA 1
ATOM 660 C C . SER A 1 80 ? 7.783 0.851 -12.547 1.00 69.50 80 SER A C 1
ATOM 662 O O . SER A 1 80 ? 7.224 -0.243 -12.570 1.00 69.50 80 SER A O 1
ATOM 664 N N . LEU A 1 81 ? 8.593 1.242 -13.538 1.00 78.50 81 LEU A N 1
ATOM 665 C CA . LEU A 1 81 ? 8.875 0.407 -14.708 1.00 78.50 81 LEU A CA 1
ATOM 666 C C . LEU A 1 81 ? 9.725 -0.807 -14.320 1.00 78.50 81 LEU A C 1
ATOM 668 O O . LEU A 1 81 ? 9.436 -1.918 -14.757 1.00 78.50 81 LEU A O 1
ATOM 672 N N . ALA A 1 82 ? 10.728 -0.620 -13.459 1.00 79.19 82 ALA A N 1
ATOM 673 C CA . ALA A 1 82 ? 11.529 -1.721 -12.936 1.00 79.19 82 ALA A CA 1
ATOM 674 C C . ALA A 1 82 ? 10.654 -2.763 -12.222 1.00 79.19 82 ALA A C 1
ATOM 676 O O . ALA A 1 82 ? 10.811 -3.955 -12.472 1.00 79.19 82 ALA A O 1
ATOM 677 N N . ALA A 1 83 ? 9.688 -2.318 -11.412 1.00 74.94 83 ALA A N 1
ATOM 678 C CA . ALA A 1 83 ? 8.752 -3.194 -10.714 1.00 74.94 83 ALA A CA 1
ATOM 679 C C . ALA A 1 83 ? 7.806 -3.952 -11.671 1.00 74.94 83 ALA A C 1
ATOM 681 O O . ALA A 1 83 ? 7.442 -5.100 -11.411 1.00 74.94 83 ALA A O 1
ATOM 682 N N . VAL A 1 84 ? 7.420 -3.355 -12.806 1.00 78.88 84 VAL A N 1
ATOM 683 C CA . VAL A 1 84 ? 6.673 -4.065 -13.866 1.00 78.88 84 VAL A CA 1
ATOM 684 C C . VAL A 1 84 ? 7.557 -5.118 -14.530 1.00 78.88 84 VAL A C 1
ATOM 686 O O . VAL A 1 84 ? 7.138 -6.263 -14.702 1.00 78.88 84 VAL A O 1
ATOM 689 N N . LEU A 1 85 ? 8.798 -4.761 -14.862 1.00 80.94 85 LEU A N 1
ATOM 690 C CA . LEU A 1 85 ? 9.747 -5.645 -15.541 1.00 80.94 85 LEU A CA 1
ATOM 691 C C . LEU A 1 85 ? 10.202 -6.822 -14.661 1.00 80.94 85 LEU A C 1
ATOM 693 O O . LEU A 1 85 ? 10.453 -7.913 -15.190 1.00 80.94 85 LEU A O 1
ATOM 697 N N . SER A 1 86 ? 10.251 -6.639 -13.335 1.00 79.00 86 SER A N 1
ATOM 698 C CA . SER A 1 86 ? 10.450 -7.711 -12.347 1.00 79.00 86 SER A CA 1
ATOM 699 C C . SER A 1 86 ? 9.189 -8.529 -12.054 1.00 79.00 86 SER A C 1
ATOM 701 O O . SER A 1 86 ? 9.279 -9.517 -11.330 1.00 79.00 86 SER A O 1
ATOM 703 N N . GLN A 1 87 ? 8.030 -8.170 -12.625 1.00 74.31 87 GLN A N 1
ATOM 704 C CA . GLN A 1 87 ? 6.719 -8.771 -12.326 1.00 74.31 87 GLN A CA 1
ATOM 705 C C . GLN A 1 87 ? 6.287 -8.608 -10.854 1.00 74.31 87 GLN A C 1
ATOM 707 O O . GLN A 1 87 ? 5.486 -9.385 -10.327 1.00 74.31 87 GLN A O 1
ATOM 712 N N . GLU A 1 88 ? 6.811 -7.592 -10.174 1.00 77.88 88 GLU A N 1
ATOM 713 C CA . GLU A 1 88 ? 6.510 -7.286 -8.774 1.00 77.88 88 GLU A CA 1
ATOM 714 C C . GLU A 1 88 ? 5.383 -6.254 -8.627 1.00 77.88 88 GLU A C 1
ATOM 716 O O . GLU A 1 88 ? 4.720 -6.215 -7.585 1.00 77.88 88 GLU A O 1
ATOM 721 N N . ALA A 1 89 ? 5.127 -5.462 -9.670 1.00 78.25 89 ALA A N 1
ATOM 722 C CA . ALA A 1 89 ? 4.027 -4.509 -9.748 1.00 78.25 89 ALA A CA 1
ATOM 723 C C . ALA A 1 89 ? 2.760 -5.107 -10.375 1.00 78.25 89 ALA A C 1
ATOM 725 O O . ALA A 1 89 ? 2.787 -6.058 -11.158 1.00 78.25 89 ALA A O 1
ATOM 726 N N . SER A 1 90 ? 1.622 -4.516 -10.028 1.00 80.19 90 SER A N 1
ATOM 727 C CA . SER A 1 90 ? 0.339 -4.790 -10.658 1.00 80.19 90 SER A CA 1
ATOM 728 C C . SER A 1 90 ? 0.225 -4.073 -12.003 1.00 80.19 90 SER A C 1
ATOM 730 O O . SER A 1 90 ? 0.551 -2.895 -12.120 1.00 80.19 90 SER A O 1
ATOM 732 N N . THR A 1 91 ? -0.284 -4.772 -13.016 1.00 80.25 91 THR A N 1
ATOM 733 C CA . THR A 1 91 ? -0.542 -4.222 -14.358 1.00 80.25 91 THR A CA 1
ATOM 734 C C . THR A 1 91 ? -2.008 -3.844 -14.583 1.00 80.25 91 T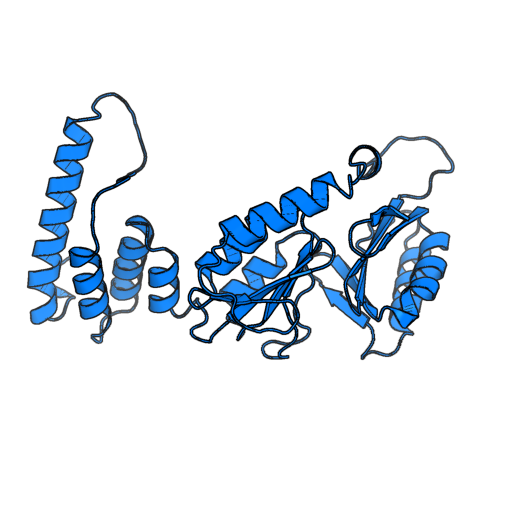HR A C 1
ATOM 736 O O . THR A 1 91 ? -2.371 -3.375 -15.657 1.00 80.25 91 THR A O 1
ATOM 739 N N . SER A 1 92 ? -2.875 -4.053 -13.587 1.00 82.06 92 SER A N 1
ATOM 740 C CA . SER A 1 92 ? -4.288 -3.678 -13.673 1.00 82.06 92 SER A CA 1
ATOM 741 C C . SER A 1 92 ? -4.491 -2.197 -13.374 1.00 82.06 92 SER A C 1
ATOM 743 O O . SER A 1 92 ? -3.806 -1.662 -12.501 1.00 82.06 92 SER A O 1
ATOM 745 N N . ALA A 1 93 ? -5.528 -1.599 -13.964 1.00 85.38 93 ALA A N 1
ATOM 746 C CA . ALA A 1 93 ? -6.028 -0.297 -13.533 1.00 85.38 93 ALA A CA 1
ATOM 747 C C . ALA A 1 93 ? -6.305 -0.285 -12.020 1.00 85.38 93 ALA A C 1
ATOM 749 O O . ALA A 1 93 ? -6.869 -1.241 -11.474 1.00 85.38 93 ALA A O 1
ATOM 750 N N . ALA A 1 94 ? -5.887 0.791 -11.357 1.00 89.38 94 ALA A N 1
ATOM 751 C CA . ALA A 1 94 ? -6.028 0.942 -9.916 1.00 89.38 94 ALA A CA 1
ATOM 752 C C . ALA A 1 94 ? -6.611 2.322 -9.561 1.00 89.38 94 ALA A C 1
ATOM 754 O O . ALA A 1 94 ? -5.850 3.278 -9.389 1.00 89.38 94 ALA A O 1
ATOM 755 N N . PRO A 1 95 ? -7.946 2.474 -9.473 1.00 92.06 95 PRO A N 1
ATOM 756 C CA . PRO A 1 95 ? -8.546 3.682 -8.924 1.00 92.06 95 PRO A CA 1
ATOM 757 C C . PRO A 1 95 ? -7.986 4.000 -7.532 1.00 92.06 95 PRO A C 1
ATOM 759 O O . PRO A 1 95 ? -7.938 3.142 -6.643 1.00 92.06 95 PRO A O 1
ATOM 762 N N . LEU A 1 96 ? -7.564 5.251 -7.377 1.00 94.19 96 LEU A N 1
ATOM 763 C CA . LEU A 1 96 ? -7.020 5.843 -6.164 1.00 94.19 96 LEU A CA 1
ATOM 764 C C . LEU A 1 96 ? -7.841 7.092 -5.833 1.00 94.19 96 LEU A C 1
ATOM 766 O O . LEU A 1 96 ? -7.995 7.956 -6.693 1.00 94.19 96 LEU A O 1
ATOM 770 N N . TRP A 1 97 ? -8.365 7.203 -4.618 1.00 94.19 97 TRP A N 1
ATOM 771 C CA . TRP A 1 97 ? -9.190 8.346 -4.219 1.00 94.19 97 TRP A CA 1
ATOM 772 C C . TRP A 1 97 ? -8.996 8.704 -2.748 1.00 94.19 97 TRP A C 1
ATOM 774 O O . TRP A 1 97 ? -8.537 7.888 -1.946 1.00 94.19 97 TRP A O 1
ATOM 784 N N . PHE A 1 98 ? -9.370 9.929 -2.392 1.00 90.62 98 PHE A N 1
ATOM 785 C CA . PHE A 1 98 ? -9.433 10.397 -1.014 1.00 90.62 98 PHE A CA 1
ATOM 786 C C . PHE A 1 98 ? -10.892 10.515 -0.571 1.00 90.62 98 PHE A C 1
ATOM 788 O O . PHE A 1 98 ? -11.760 10.934 -1.339 1.00 90.62 98 PHE A O 1
ATOM 795 N N . LYS A 1 99 ? -11.182 10.106 0.665 1.00 86.06 99 LYS A N 1
ATOM 796 C CA . LYS A 1 99 ? -12.502 10.254 1.281 1.00 86.06 99 LYS A CA 1
ATOM 797 C C . LYS A 1 99 ? -12.375 10.228 2.802 1.00 86.06 99 LYS A C 1
ATOM 799 O O . LYS A 1 99 ? -11.769 9.310 3.345 1.00 86.06 99 LYS A O 1
ATOM 804 N N . ASP A 1 100 ? -12.992 11.195 3.479 1.00 79.19 100 ASP A N 1
ATOM 805 C CA . ASP A 1 100 ? -13.195 11.186 4.937 1.00 79.19 100 ASP A CA 1
ATOM 806 C C . ASP A 1 100 ? -11.907 10.898 5.744 1.00 79.19 100 ASP A C 1
ATOM 808 O O . ASP A 1 100 ? -11.845 9.985 6.567 1.00 79.19 100 ASP A O 1
ATOM 812 N N . GLY A 1 101 ? -10.829 11.633 5.444 1.00 77.38 101 GLY A N 1
ATOM 813 C CA . GLY A 1 101 ? -9.546 11.491 6.146 1.00 77.38 101 GLY A CA 1
ATOM 814 C C . GLY A 1 101 ? -8.764 10.217 5.806 1.00 77.38 101 GLY A C 1
ATOM 815 O O . GLY A 1 101 ? -7.768 9.914 6.464 1.00 77.38 101 GLY A O 1
ATOM 816 N N . CYS A 1 102 ? -9.191 9.464 4.790 1.00 84.81 102 CYS A N 1
ATOM 817 C CA . CYS A 1 102 ? -8.552 8.227 4.358 1.00 84.81 102 CYS A CA 1
ATOM 818 C C . CYS A 1 102 ? -8.247 8.236 2.854 1.00 84.81 102 CYS A C 1
ATOM 820 O O . CYS A 1 102 ? -9.034 8.721 2.038 1.00 84.81 102 CYS A O 1
ATOM 822 N N . LEU A 1 103 ? -7.115 7.640 2.484 1.00 90.12 103 LEU A N 1
ATOM 823 C CA . LEU A 1 103 ? -6.777 7.298 1.108 1.00 90.12 103 LEU A CA 1
ATOM 824 C C . LEU A 1 103 ? -7.205 5.868 0.813 1.00 90.12 103 LEU A C 1
ATOM 826 O O . LEU A 1 103 ? -6.996 4.969 1.625 1.00 90.12 103 LEU A O 1
ATOM 830 N N . TYR A 1 104 ? -7.751 5.661 -0.375 1.00 92.06 104 TYR A N 1
ATOM 831 C CA . TYR A 1 104 ? -8.254 4.379 -0.830 1.00 92.06 104 TYR A CA 1
ATOM 832 C C . TYR A 1 104 ? -7.596 3.999 -2.144 1.00 92.06 104 TYR A C 1
ATOM 834 O O . TYR A 1 104 ? -7.547 4.807 -3.067 1.00 92.06 104 TYR A O 1
ATOM 842 N N . LEU A 1 105 ? -7.153 2.750 -2.250 1.00 93.44 105 LEU A N 1
ATOM 843 C CA . LEU A 1 105 ? -6.648 2.162 -3.486 1.00 93.44 105 LEU A CA 1
ATOM 844 C C . LEU A 1 105 ? -7.389 0.863 -3.765 1.00 93.44 105 LEU A C 1
ATOM 846 O O . LEU A 1 105 ? -7.326 -0.071 -2.965 1.00 93.44 105 LEU A O 1
ATOM 850 N N . LYS A 1 106 ? -8.005 0.744 -4.937 1.00 90.81 106 LYS A N 1
ATOM 851 C CA . LYS A 1 106 ? -8.626 -0.504 -5.383 1.00 90.81 106 LYS A CA 1
ATOM 852 C C . LYS A 1 106 ? -7.982 -0.949 -6.682 1.00 90.81 106 LYS A C 1
ATOM 854 O O . LYS A 1 106 ? -8.154 -0.324 -7.712 1.00 90.81 106 LYS A O 1
ATOM 859 N N . GLY A 1 107 ? -7.241 -2.047 -6.641 1.00 85.81 107 GLY A N 1
ATOM 860 C CA . GLY A 1 107 ? -6.554 -2.596 -7.808 1.00 85.81 107 GLY A CA 1
ATOM 861 C C . GLY A 1 107 ? -6.194 -4.058 -7.594 1.00 85.81 107 GLY A C 1
ATOM 862 O O . GLY A 1 107 ? -6.276 -4.573 -6.473 1.00 85.81 107 GLY A O 1
ATOM 863 N N . ALA A 1 108 ? -5.789 -4.757 -8.657 1.00 83.31 108 ALA A N 1
ATOM 864 C CA . ALA A 1 108 ? -5.341 -6.134 -8.510 1.00 83.31 108 ALA A CA 1
ATOM 865 C C . ALA A 1 108 ? -4.108 -6.191 -7.602 1.00 83.31 108 ALA A C 1
ATOM 867 O O . ALA A 1 108 ? -3.216 -5.344 -7.649 1.00 83.31 108 ALA A O 1
ATOM 868 N N . THR A 1 109 ? -4.077 -7.201 -6.743 1.00 77.69 109 THR A N 1
ATOM 869 C CA . THR A 1 109 ? -3.071 -7.335 -5.690 1.00 77.69 109 THR A CA 1
ATOM 870 C C . THR A 1 109 ? -1.823 -8.068 -6.192 1.00 77.69 109 THR A C 1
ATOM 872 O O . THR A 1 109 ? -1.887 -9.267 -6.505 1.00 77.69 109 THR A O 1
ATOM 875 N N . CYS A 1 110 ? -0.666 -7.407 -6.179 1.00 83.38 110 CYS A N 1
ATOM 876 C CA . CYS A 1 110 ? 0.639 -8.062 -6.295 1.00 83.38 110 CYS A CA 1
ATOM 877 C C . CYS A 1 110 ? 1.188 -8.428 -4.901 1.00 83.38 110 CYS A C 1
ATOM 879 O O . CYS A 1 110 ? 0.831 -7.815 -3.894 1.00 83.38 110 CYS A O 1
ATOM 881 N N . LYS A 1 111 ? 2.023 -9.474 -4.813 1.00 83.44 111 LYS A N 1
ATOM 882 C CA . LYS A 1 111 ? 2.537 -9.965 -3.518 1.00 83.44 111 LYS A CA 1
ATOM 883 C C . LYS A 1 111 ? 3.433 -8.924 -2.841 1.00 83.44 111 LYS A C 1
ATOM 885 O O . LYS A 1 111 ? 3.282 -8.695 -1.645 1.00 83.44 111 LYS A O 1
ATOM 890 N N . ALA A 1 112 ? 4.336 -8.305 -3.602 1.00 83.44 112 ALA A N 1
ATOM 891 C CA . ALA A 1 112 ? 5.250 -7.287 -3.094 1.00 83.44 112 ALA A CA 1
ATOM 892 C C . ALA A 1 112 ? 4.483 -6.055 -2.587 1.00 83.44 112 ALA A C 1
ATOM 894 O O . ALA A 1 112 ? 4.652 -5.675 -1.431 1.00 83.44 112 ALA A O 1
ATOM 895 N N . GLY A 1 113 ? 3.545 -5.533 -3.387 1.00 85.69 113 GLY A N 1
ATOM 896 C CA . GLY A 1 113 ? 2.692 -4.410 -2.996 1.00 85.69 113 GLY A CA 1
ATOM 897 C C . GLY A 1 113 ? 1.824 -4.705 -1.776 1.00 85.69 113 GLY A C 1
ATOM 898 O O . GLY A 1 113 ? 1.760 -3.885 -0.868 1.00 85.69 113 GLY A O 1
ATOM 899 N N . PHE A 1 114 ? 1.222 -5.897 -1.679 1.00 86.06 114 PHE A N 1
ATOM 900 C CA . PHE A 1 114 ? 0.462 -6.288 -0.483 1.00 86.06 114 PHE A CA 1
ATOM 901 C C . PHE A 1 114 ? 1.334 -6.263 0.783 1.00 86.06 114 PHE A C 1
ATOM 903 O O . PHE A 1 114 ? 0.904 -5.764 1.820 1.00 86.06 114 PHE A O 1
ATOM 910 N N . LEU A 1 115 ? 2.565 -6.781 0.707 1.00 85.38 115 LEU A N 1
ATOM 911 C CA . LEU A 1 115 ? 3.498 -6.781 1.837 1.00 85.38 115 LEU A CA 1
ATOM 912 C C . LEU A 1 115 ? 4.011 -5.378 2.179 1.00 85.38 115 LEU A C 1
ATOM 914 O O . LEU A 1 115 ? 4.188 -5.090 3.359 1.00 85.38 115 LEU A O 1
ATOM 918 N N . ALA A 1 116 ? 4.246 -4.527 1.178 1.00 86.75 116 ALA A N 1
ATOM 919 C CA . ALA A 1 116 ? 4.641 -3.136 1.378 1.00 86.75 116 ALA A CA 1
ATOM 920 C C . ALA A 1 116 ? 3.519 -2.340 2.054 1.00 86.75 116 ALA A C 1
ATOM 922 O O . ALA A 1 116 ? 3.747 -1.742 3.102 1.00 86.75 116 ALA A O 1
ATOM 923 N N . MET A 1 117 ? 2.295 -2.443 1.528 1.00 87.31 117 MET A N 1
ATOM 924 C CA . MET A 1 117 ? 1.102 -1.829 2.107 1.00 87.31 117 MET A CA 1
ATOM 925 C C . MET A 1 117 ? 0.916 -2.255 3.559 1.00 87.31 117 MET A C 1
ATOM 927 O O . MET A 1 117 ? 0.778 -1.408 4.424 1.00 87.31 117 MET A O 1
ATOM 931 N N . LYS A 1 118 ? 1.027 -3.552 3.867 1.00 82.50 118 LYS A N 1
ATOM 932 C CA . LYS A 1 118 ? 0.852 -4.092 5.227 1.00 82.50 118 LYS A CA 1
ATOM 933 C C . LYS A 1 118 ? 1.797 -3.499 6.287 1.00 82.50 118 LYS A C 1
ATOM 935 O O . LYS A 1 118 ? 1.524 -3.655 7.474 1.00 82.50 118 LYS A O 1
ATOM 940 N N . LYS A 1 119 ? 2.914 -2.879 5.888 1.00 82.31 119 LYS A N 1
ATOM 941 C CA . LYS A 1 119 ? 3.856 -2.220 6.810 1.00 82.31 119 LYS A CA 1
ATOM 942 C C . LYS A 1 119 ? 3.410 -0.815 7.220 1.00 82.31 119 LYS A C 1
ATOM 944 O O . LYS A 1 119 ? 3.960 -0.288 8.180 1.00 82.31 119 LYS A O 1
ATOM 949 N N . ILE A 1 120 ? 2.460 -0.215 6.505 1.00 76.81 120 ILE A N 1
ATOM 950 C CA . ILE A 1 120 ? 1.980 1.138 6.782 1.00 76.81 120 ILE A CA 1
ATOM 951 C C . ILE A 1 120 ? 1.141 1.114 8.072 1.00 76.81 120 ILE A C 1
ATOM 953 O O . ILE A 1 120 ? 0.180 0.345 8.154 1.00 76.81 120 ILE A O 1
ATOM 957 N N . PRO A 1 121 ? 1.471 1.926 9.091 1.00 72.25 121 PRO A N 1
ATOM 958 C CA . PRO A 1 121 ? 0.717 1.960 10.342 1.00 72.25 121 PRO A CA 1
ATOM 959 C C . PRO A 1 121 ? -0.767 2.301 10.137 1.00 72.25 121 PRO A C 1
ATOM 961 O O . PRO A 1 121 ? -1.104 3.272 9.465 1.00 72.25 121 PRO A O 1
ATOM 964 N N . GLY A 1 122 ? -1.671 1.525 10.745 1.00 66.62 122 GLY A N 1
ATOM 965 C CA . GLY A 1 122 ? -3.115 1.783 10.696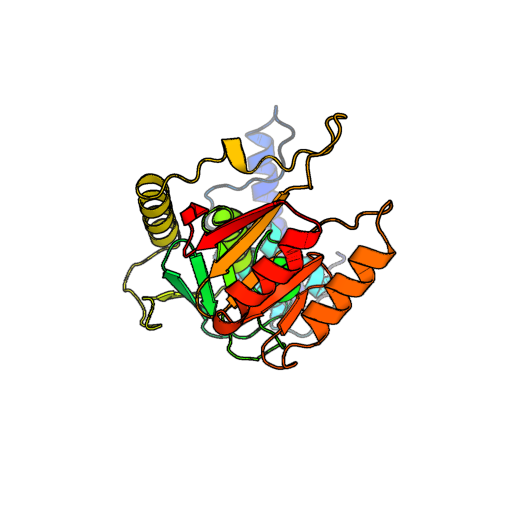 1.00 66.62 122 GLY A CA 1
ATOM 966 C C . GLY A 1 122 ? -3.794 1.523 9.350 1.00 66.62 122 GLY A C 1
ATOM 967 O O . GLY A 1 122 ? -4.961 1.882 9.193 1.00 66.62 122 GLY A O 1
ATOM 968 N N . ILE A 1 123 ? -3.097 0.913 8.389 1.00 77.69 123 ILE A N 1
ATOM 969 C CA . ILE A 1 123 ? -3.672 0.557 7.094 1.00 77.69 123 ILE A CA 1
ATOM 970 C C . ILE A 1 123 ? -4.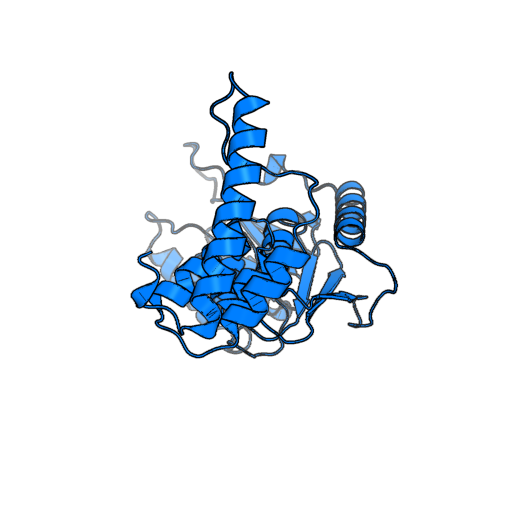653 -0.616 7.210 1.00 77.69 123 ILE A C 1
ATOM 972 O O . ILE A 1 123 ? -4.379 -1.650 7.824 1.00 77.69 123 ILE A O 1
ATOM 976 N N . GLN A 1 124 ? -5.786 -0.502 6.531 1.00 79.75 124 GLN A N 1
ATOM 977 C CA . GLN A 1 124 ? -6.680 -1.621 6.282 1.00 79.75 124 GLN A CA 1
ATOM 978 C C . GLN A 1 124 ? -6.302 -2.274 4.955 1.00 79.75 124 GLN A C 1
ATOM 980 O O . GLN A 1 124 ? -6.278 -1.629 3.906 1.00 79.75 124 GLN A O 1
ATOM 985 N N . VAL A 1 125 ? -6.001 -3.570 5.000 1.00 84.12 125 VAL A N 1
ATOM 986 C CA . VAL A 1 125 ? -5.684 -4.367 3.810 1.00 84.12 125 VAL A CA 1
ATOM 987 C C . VAL A 1 125 ? -6.865 -5.265 3.424 1.00 84.12 125 VAL A C 1
ATOM 989 O O . VAL A 1 125 ? -7.610 -5.711 4.304 1.00 84.12 125 VAL A O 1
ATOM 992 N N . PRO A 1 126 ? -7.016 -5.602 2.131 1.00 81.94 126 PRO A N 1
ATOM 993 C CA . PRO A 1 126 ? -8.007 -6.569 1.673 1.00 81.94 126 PRO A CA 1
ATOM 994 C C . PRO A 1 126 ? -7.879 -7.906 2.415 1.00 81.94 126 PRO A C 1
ATOM 996 O O . PRO A 1 126 ? -6.776 -8.402 2.657 1.00 81.94 126 PRO A O 1
ATOM 999 N N . SER A 1 127 ? -9.015 -8.511 2.761 1.00 69.19 127 SER A N 1
ATOM 1000 C CA . SER A 1 127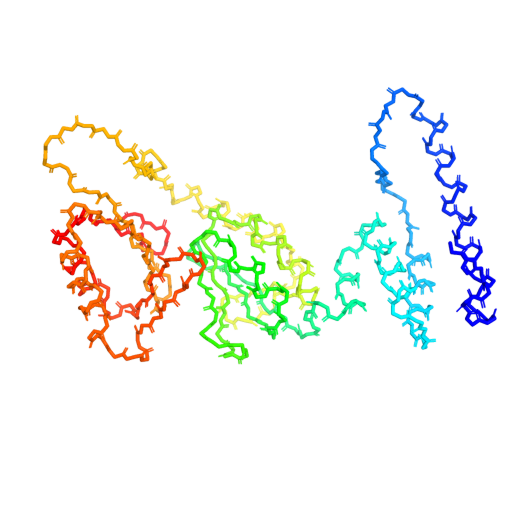 ? -9.085 -9.761 3.537 1.00 69.19 127 SER A CA 1
ATOM 1001 C C . SER A 1 127 ? -8.403 -10.941 2.856 1.00 69.19 127 SER A C 1
ATOM 1003 O O . SER A 1 127 ? -7.854 -11.822 3.518 1.00 69.19 127 SER A O 1
ATOM 1005 N N . ARG A 1 128 ? -8.457 -10.976 1.524 1.00 66.69 128 ARG A N 1
ATOM 1006 C CA . ARG A 1 128 ? -7.827 -11.998 0.695 1.00 66.69 128 ARG A CA 1
ATOM 1007 C C . ARG A 1 128 ? -7.186 -11.334 -0.508 1.00 66.69 128 ARG A C 1
ATOM 1009 O O . ARG A 1 128 ? -7.686 -10.340 -1.032 1.00 66.69 128 ARG A O 1
ATOM 1016 N N . ARG A 1 129 ? -6.099 -11.932 -0.995 1.00 60.84 129 ARG A N 1
ATOM 1017 C CA . ARG A 1 129 ? -5.499 -11.541 -2.272 1.00 60.84 129 ARG A CA 1
ATOM 1018 C C . ARG A 1 129 ? -6.574 -11.654 -3.364 1.00 60.84 129 ARG A C 1
ATOM 1020 O O . ARG A 1 129 ? -7.118 -12.734 -3.567 1.00 60.84 129 ARG A O 1
ATOM 1027 N N . GLY A 1 130 ? -6.899 -10.541 -4.020 1.00 61.94 130 GLY A N 1
ATOM 1028 C CA . GLY A 1 130 ? -7.940 -10.477 -5.051 1.00 61.94 130 GLY A CA 1
ATOM 1029 C C . GLY A 1 130 ? -9.376 -10.239 -4.563 1.00 61.94 130 GLY A C 1
ATOM 1030 O O . GLY A 1 130 ? -10.276 -10.288 -5.397 1.00 61.94 130 GLY A O 1
ATOM 1031 N N . SER A 1 131 ? -9.628 -9.932 -3.278 1.00 64.75 131 SER A N 1
ATOM 1032 C CA . SER A 1 131 ? -10.997 -9.720 -2.757 1.00 64.75 131 SER A CA 1
ATOM 1033 C C . SER A 1 131 ? -11.729 -8.481 -3.302 1.00 64.75 131 SER A C 1
ATOM 1035 O O . SER A 1 131 ? -12.837 -8.205 -2.860 1.00 64.75 131 SER A O 1
ATOM 1037 N N . ARG A 1 132 ? -11.154 -7.734 -4.259 1.00 69.62 132 ARG A N 1
ATOM 1038 C CA . ARG A 1 132 ? -11.647 -6.445 -4.801 1.00 69.62 132 ARG A CA 1
ATOM 1039 C C . ARG A 1 132 ? -11.955 -5.368 -3.745 1.00 69.62 132 ARG A C 1
ATOM 1041 O O . ARG A 1 132 ? -12.355 -4.271 -4.121 1.00 69.62 132 ARG A O 1
ATOM 1048 N N . GLU A 1 133 ? -11.751 -5.654 -2.460 1.00 81.88 133 GLU A N 1
ATOM 1049 C CA . GLU A 1 133 ? -11.773 -4.673 -1.380 1.00 81.88 133 GLU A CA 1
ATOM 1050 C C . GLU A 1 133 ? -10.610 -3.684 -1.581 1.00 81.88 133 GLU A C 1
ATOM 1052 O O . GLU A 1 133 ? -9.543 -4.090 -2.059 1.00 81.88 133 GLU A O 1
ATOM 1057 N N . PRO A 1 134 ? -10.795 -2.399 -1.244 1.00 88.06 134 PRO A N 1
ATOM 1058 C CA . PRO A 1 134 ? -9.723 -1.420 -1.313 1.00 88.06 134 PRO A CA 1
ATOM 1059 C C . PRO A 1 134 ? -8.720 -1.597 -0.165 1.00 88.06 134 PRO A C 1
ATOM 1061 O O . PRO A 1 134 ? -9.059 -2.068 0.921 1.00 88.06 134 PRO A O 1
ATOM 1064 N N . TYR A 1 135 ? -7.483 -1.170 -0.403 1.00 89.25 135 TYR A N 1
ATOM 1065 C CA . TYR A 1 135 ? -6.563 -0.773 0.659 1.00 89.25 135 TYR A CA 1
ATOM 1066 C C . TYR A 1 135 ? -6.985 0.597 1.170 1.00 89.25 135 TYR A C 1
ATOM 1068 O O . TYR A 1 135 ? -7.326 1.455 0.357 1.00 89.25 135 TYR A O 1
ATOM 1076 N N . ILE A 1 136 ? -6.941 0.803 2.483 1.00 87.19 136 ILE A N 1
ATOM 1077 C CA . ILE A 1 136 ? -7.378 2.053 3.106 1.00 87.19 136 ILE A CA 1
ATOM 1078 C C . ILE A 1 136 ? -6.307 2.523 4.079 1.00 87.19 136 ILE A C 1
ATOM 1080 O O . ILE A 1 136 ? -6.007 1.814 5.036 1.00 87.19 136 ILE A O 1
ATOM 1084 N N . ALA A 1 137 ? -5.730 3.697 3.852 1.00 84.19 137 ALA A N 1
ATOM 1085 C CA . ALA A 1 137 ? -4.726 4.287 4.731 1.00 84.19 137 ALA A CA 1
ATOM 1086 C C . ALA A 1 137 ? -5.228 5.598 5.347 1.00 84.19 137 ALA A C 1
ATOM 1088 O O . ALA A 1 137 ? -5.905 6.367 4.664 1.00 84.19 137 ALA A O 1
ATOM 1089 N N . PRO A 1 138 ? -4.891 5.884 6.615 1.00 79.38 138 PRO A N 1
ATOM 1090 C CA . PRO A 1 138 ? -5.202 7.172 7.220 1.00 79.38 138 PRO A CA 1
ATOM 1091 C C . PRO A 1 138 ? -4.381 8.294 6.569 1.00 79.38 138 PRO A C 1
ATOM 1093 O O . PRO A 1 138 ? -3.250 8.075 6.131 1.00 79.38 138 PRO A O 1
ATOM 1096 N N . VAL A 1 139 ? -4.924 9.514 6.570 1.00 82.56 139 VAL A N 1
ATOM 1097 C CA . VAL A 1 139 ? -4.252 10.715 6.041 1.00 82.56 139 VAL A CA 1
ATOM 1098 C C . VAL A 1 139 ? -2.870 10.961 6.654 1.00 82.56 139 VAL A C 1
ATOM 1100 O O . VAL A 1 139 ? -1.963 11.406 5.957 1.00 82.56 139 VAL A O 1
ATOM 1103 N N . SER A 1 140 ? -2.658 10.580 7.917 1.00 78.38 140 SER A N 1
ATOM 1104 C CA . SER A 1 140 ? -1.359 10.699 8.597 1.00 78.38 140 SER A CA 1
ATOM 1105 C C . SER A 1 140 ? -0.243 9.853 7.975 1.00 78.38 140 SER A C 1
ATOM 1107 O O . SER A 1 140 ? 0.923 10.046 8.297 1.00 78.38 140 SER A O 1
ATOM 1109 N N . GLN A 1 141 ? -0.578 8.903 7.098 1.00 83.44 141 GLN A N 1
ATOM 1110 C CA . GLN A 1 141 ? 0.373 8.038 6.398 1.00 83.44 141 GLN A CA 1
ATOM 1111 C C . GLN A 1 141 ? 0.365 8.274 4.882 1.00 83.44 141 GLN A C 1
ATOM 1113 O O . GLN A 1 141 ? 0.743 7.383 4.117 1.00 83.44 141 GLN A O 1
ATOM 1118 N N . ILE A 1 142 ? -0.074 9.456 4.434 1.00 86.06 142 ILE A N 1
ATOM 1119 C CA . ILE A 1 142 ? -0.249 9.762 3.012 1.00 86.06 142 ILE A CA 1
ATOM 1120 C C . ILE A 1 142 ? 1.010 9.502 2.184 1.00 86.06 142 ILE A C 1
ATOM 1122 O O . ILE A 1 142 ? 0.929 8.804 1.177 1.00 86.06 142 ILE A O 1
ATOM 1126 N N . ASP A 1 143 ? 2.177 9.976 2.616 1.00 86.50 143 ASP A N 1
ATOM 1127 C CA . ASP A 1 143 ? 3.401 9.819 1.828 1.00 86.50 143 ASP A CA 1
ATOM 1128 C C . ASP A 1 143 ? 3.835 8.356 1.738 1.00 86.50 143 ASP A C 1
ATOM 1130 O O . ASP A 1 143 ? 4.145 7.864 0.653 1.00 86.50 143 ASP A O 1
ATOM 1134 N N . ALA A 1 144 ? 3.776 7.621 2.852 1.00 86.19 144 ALA A N 1
ATOM 1135 C CA . ALA A 1 144 ? 4.079 6.193 2.868 1.00 86.19 144 ALA A CA 1
ATOM 1136 C C . ALA A 1 144 ? 3.139 5.404 1.940 1.00 86.19 144 ALA A C 1
ATOM 1138 O O . ALA A 1 144 ? 3.583 4.510 1.215 1.00 86.19 144 ALA A O 1
ATOM 1139 N N . PHE A 1 145 ? 1.851 5.758 1.926 1.00 90.31 145 PHE A N 1
ATOM 1140 C CA . PHE A 1 145 ? 0.855 5.127 1.069 1.00 90.31 145 PHE A CA 1
ATOM 1141 C C . PHE A 1 145 ? 1.064 5.457 -0.407 1.00 90.31 145 PHE A C 1
ATOM 1143 O O . PHE A 1 145 ? 1.150 4.542 -1.223 1.00 90.31 145 PHE A O 1
ATOM 1150 N N . LEU A 1 146 ? 1.201 6.736 -0.762 1.00 91.25 146 LEU A N 1
ATOM 1151 C CA . LEU A 1 146 ? 1.372 7.161 -2.151 1.00 91.25 146 LEU A CA 1
ATOM 1152 C C . LEU A 1 146 ? 2.677 6.637 -2.761 1.00 91.25 146 LEU A C 1
ATOM 1154 O O . LEU A 1 146 ? 2.664 6.201 -3.911 1.00 91.25 146 LEU A O 1
ATOM 1158 N N . ASN A 1 147 ? 3.766 6.582 -1.990 1.00 88.50 147 ASN A N 1
ATOM 1159 C CA . ASN A 1 147 ? 5.019 5.975 -2.445 1.00 88.50 147 ASN A CA 1
ATOM 1160 C C . ASN A 1 147 ? 4.829 4.480 -2.758 1.00 88.50 147 ASN A C 1
ATOM 1162 O O . ASN A 1 147 ? 5.227 4.006 -3.821 1.00 88.50 147 ASN A O 1
ATOM 1166 N N . ALA A 1 148 ? 4.134 3.739 -1.887 1.00 89.44 148 ALA A N 1
ATOM 1167 C CA . ALA A 1 148 ? 3.815 2.335 -2.146 1.00 89.44 148 ALA A CA 1
ATOM 1168 C C . ALA A 1 148 ? 2.902 2.156 -3.377 1.00 89.44 148 ALA A C 1
ATOM 1170 O O . ALA A 1 148 ? 3.060 1.195 -4.131 1.00 89.44 148 ALA A O 1
ATOM 1171 N N . VAL A 1 149 ? 1.958 3.074 -3.612 1.00 90.06 149 VAL A N 1
ATOM 1172 C CA . VAL A 1 149 ? 1.127 3.073 -4.829 1.00 90.06 149 VAL A CA 1
ATOM 1173 C C . VAL A 1 149 ? 1.994 3.256 -6.073 1.00 90.06 149 VAL A C 1
ATOM 1175 O O . VAL A 1 149 ? 1.864 2.477 -7.014 1.00 90.06 149 VAL A O 1
ATOM 1178 N N . GLN A 1 150 ? 2.895 4.240 -6.077 1.00 86.56 150 GLN A N 1
ATOM 1179 C CA . GLN A 1 150 ? 3.776 4.511 -7.217 1.00 86.56 150 GLN A CA 1
ATOM 1180 C C . GLN A 1 150 ? 4.675 3.318 -7.555 1.00 86.56 150 GLN A C 1
ATOM 1182 O O . GLN A 1 150 ? 4.843 2.986 -8.731 1.00 86.56 150 GLN A O 1
ATOM 1187 N N . ASP A 1 151 ? 5.214 2.647 -6.539 1.00 82.62 151 ASP A N 1
ATOM 1188 C CA . ASP A 1 151 ? 6.133 1.528 -6.740 1.00 82.62 151 ASP A CA 1
ATOM 1189 C C . ASP A 1 151 ? 5.429 0.260 -7.242 1.00 82.62 151 ASP A C 1
ATOM 1191 O O . ASP A 1 151 ? 5.983 -0.471 -8.063 1.00 82.62 151 ASP A O 1
ATOM 1195 N N . PHE A 1 152 ? 4.207 -0.020 -6.774 1.00 87.62 152 PHE A N 1
ATOM 1196 C CA . PHE A 1 152 ? 3.566 -1.324 -6.990 1.00 87.62 152 PHE A CA 1
ATOM 1197 C C . PHE A 1 152 ? 2.271 -1.290 -7.813 1.00 87.62 152 PHE A C 1
ATOM 1199 O O . PHE A 1 152 ? 1.819 -2.348 -8.257 1.00 87.62 152 PHE A O 1
ATOM 1206 N N . TRP A 1 153 ? 1.684 -0.118 -8.058 1.00 89.19 153 TRP A N 1
ATOM 1207 C CA . TRP A 1 153 ? 0.479 0.077 -8.877 1.00 89.19 153 TRP A CA 1
ATOM 1208 C C . TRP A 1 153 ? 0.664 1.212 -9.890 1.00 89.19 153 TRP A C 1
ATOM 1210 O O . TRP A 1 153 ? -0.060 2.199 -9.847 1.00 89.19 153 TRP A O 1
ATOM 1220 N N . PRO A 1 154 ? 1.591 1.083 -10.850 1.00 81.81 154 PRO A N 1
ATOM 1221 C CA . PRO A 1 154 ? 1.946 2.155 -11.783 1.00 81.81 154 PRO A CA 1
ATOM 1222 C C . PRO A 1 154 ? 0.806 2.618 -12.701 1.00 81.81 154 PRO A C 1
ATOM 1224 O O . PRO A 1 154 ? 0.859 3.723 -13.229 1.00 81.81 154 PRO A O 1
ATOM 1227 N N . PHE A 1 155 ? -0.236 1.801 -12.872 1.00 84.62 155 PHE A N 1
ATOM 1228 C CA . PHE A 1 155 ? -1.447 2.133 -13.630 1.00 84.62 155 PHE A CA 1
ATOM 1229 C C . PHE A 1 155 ? -2.562 2.673 -12.724 1.00 84.62 155 PHE A C 1
ATOM 1231 O O . PHE A 1 155 ? -3.738 2.327 -12.886 1.00 84.62 155 PHE A O 1
ATOM 1238 N N . TYR A 1 156 ? -2.198 3.481 -11.727 1.00 88.69 156 TYR A N 1
ATOM 1239 C CA . TYR A 1 156 ? -3.183 4.133 -10.878 1.00 88.69 156 TYR A CA 1
ATOM 1240 C C . TYR A 1 156 ? -3.932 5.224 -11.648 1.00 88.69 156 TYR A C 1
ATOM 1242 O O . TYR A 1 156 ? -3.422 5.832 -12.589 1.00 88.69 156 TYR A O 1
ATOM 1250 N N . THR A 1 157 ? -5.176 5.477 -11.257 1.00 90.38 157 THR A N 1
ATOM 1251 C CA . THR A 1 157 ? -5.977 6.575 -11.803 1.00 90.38 157 THR A CA 1
ATOM 1252 C C . THR A 1 157 ? -6.643 7.302 -10.661 1.00 90.38 157 THR A C 1
ATOM 1254 O O . THR A 1 157 ? -7.367 6.696 -9.869 1.00 90.38 157 THR A O 1
ATOM 1257 N N . ILE A 1 158 ? -6.410 8.605 -10.577 1.00 91.94 158 ILE A N 1
ATOM 1258 C CA . ILE A 1 158 ? -7.036 9.405 -9.535 1.00 91.94 158 ILE A CA 1
ATOM 1259 C C . ILE A 1 158 ? -8.505 9.545 -9.864 1.00 91.94 158 ILE A C 1
ATOM 1261 O O . ILE A 1 158 ? -8.883 9.920 -10.974 1.00 91.94 158 ILE A O 1
ATOM 1265 N N . SER A 1 159 ? -9.317 9.131 -8.909 1.00 92.38 159 SER A N 1
ATOM 1266 C CA . SER A 1 159 ? -10.737 8.913 -9.084 1.00 92.38 159 SER A CA 1
ATOM 1267 C C . SER A 1 159 ? -11.512 9.618 -7.983 1.00 92.38 159 SER A C 1
ATOM 1269 O O . SER A 1 159 ? -10.975 9.919 -6.919 1.00 92.38 159 SER A O 1
ATOM 1271 N N . SER A 1 160 ? -12.791 9.868 -8.230 1.00 88.44 160 SER A N 1
ATOM 1272 C CA . SER A 1 160 ? -13.719 10.257 -7.177 1.00 88.44 160 SER A CA 1
ATOM 1273 C C . SER A 1 160 ? -13.999 9.070 -6.239 1.00 88.44 160 SER A C 1
ATOM 1275 O O . SER A 1 160 ? -13.698 7.921 -6.586 1.00 88.44 160 SER A O 1
ATOM 1277 N N . PRO A 1 161 ? -14.647 9.303 -5.082 1.00 84.44 161 PRO A N 1
ATOM 1278 C CA . PRO A 1 161 ? -15.159 8.234 -4.224 1.00 84.44 161 PRO A CA 1
ATOM 1279 C C . PRO A 1 161 ? -16.063 7.201 -4.912 1.00 84.44 161 PRO A C 1
ATOM 1281 O O . PRO A 1 161 ? -16.208 6.094 -4.400 1.00 84.44 161 PRO A O 1
ATOM 1284 N N . ASP A 1 162 ? -16.642 7.549 -6.064 1.00 84.56 162 ASP A N 1
ATOM 1285 C CA . ASP A 1 162 ? -17.460 6.659 -6.897 1.00 84.56 162 ASP A CA 1
ATOM 1286 C C . ASP A 1 162 ? -16.630 5.902 -7.954 1.00 84.56 162 ASP A C 1
ATOM 1288 O O . ASP A 1 162 ? -17.179 5.390 -8.929 1.00 84.56 162 ASP A O 1
ATOM 1292 N N . GLU A 1 163 ? -15.301 5.868 -7.803 1.00 82.75 163 GLU A N 1
ATOM 1293 C CA . GLU A 1 163 ? -14.345 5.195 -8.697 1.00 82.75 163 GLU A CA 1
ATOM 1294 C C . GLU A 1 163 ? -14.344 5.745 -10.140 1.00 82.75 163 GLU A C 1
ATOM 1296 O O . GLU A 1 163 ? -13.916 5.067 -11.077 1.00 82.75 163 GLU A O 1
ATOM 1301 N N . LYS A 1 164 ? -14.802 6.990 -10.340 1.00 88.00 164 LYS A N 1
ATOM 1302 C CA . LYS A 1 164 ? -14.780 7.657 -11.650 1.00 88.00 164 LYS A CA 1
ATOM 1303 C C . LYS A 1 164 ? -13.488 8.455 -11.833 1.00 88.00 164 LYS A C 1
ATOM 1305 O O . LYS A 1 164 ? -13.191 9.269 -10.961 1.00 88.00 164 LYS A O 1
ATOM 1310 N N . PRO A 1 165 ? -12.759 8.300 -12.954 1.00 87.81 165 PRO A N 1
ATOM 1311 C CA . PRO A 1 165 ? -11.538 9.058 -13.215 1.00 87.81 165 PRO A CA 1
ATOM 1312 C C . PRO A 1 165 ? -11.767 10.571 -13.174 1.00 87.81 165 PRO A C 1
ATOM 1314 O O . PRO A 1 165 ? -12.721 11.073 -13.771 1.00 87.81 165 PRO A O 1
ATOM 1317 N N . ILE A 1 166 ? -10.858 11.297 -12.527 1.00 87.81 166 ILE A N 1
ATOM 1318 C CA . ILE A 1 166 ? -10.828 12.760 -12.518 1.00 87.81 166 ILE A CA 1
ATOM 1319 C C . ILE A 1 166 ? -9.762 13.211 -13.519 1.00 87.81 166 ILE A C 1
ATOM 1321 O O . ILE A 1 166 ? -8.571 12.946 -13.352 1.00 87.81 166 ILE A O 1
ATOM 1325 N N . GLY A 1 167 ? -10.194 13.872 -14.595 1.00 84.50 167 GLY A N 1
ATOM 1326 C CA . GLY A 1 167 ? -9.296 14.330 -15.655 1.00 84.50 167 GLY A CA 1
ATOM 1327 C C . GLY A 1 167 ? -8.257 15.327 -15.136 1.00 84.50 167 GLY A C 1
ATOM 1328 O O . GLY A 1 167 ? -8.612 16.325 -14.519 1.00 84.50 167 GLY A O 1
ATOM 1329 N N . GLY A 1 168 ? -6.975 15.057 -15.397 1.00 81.50 168 GLY A N 1
ATOM 1330 C CA . GLY A 1 168 ? -5.862 15.942 -15.029 1.00 81.50 168 GLY A CA 1
ATOM 1331 C C . GLY A 1 168 ? -5.437 15.893 -13.558 1.00 81.50 168 GLY A C 1
ATOM 1332 O O . GLY A 1 168 ? -4.481 16.575 -13.199 1.00 81.50 168 GLY A O 1
ATOM 1333 N N . ALA A 1 169 ? -6.094 15.089 -12.718 1.00 85.25 169 ALA A N 1
ATOM 1334 C CA . ALA A 1 169 ? -5.709 14.945 -11.320 1.00 85.25 169 ALA A CA 1
ATOM 1335 C C . ALA A 1 169 ? -4.384 14.178 -11.182 1.00 85.25 169 ALA A C 1
ATOM 1337 O O . ALA A 1 169 ? -4.165 13.148 -11.828 1.00 85.25 169 ALA A O 1
ATOM 1338 N N . THR A 1 170 ? -3.506 14.673 -10.309 1.00 88.81 170 THR A N 1
ATOM 1339 C CA . THR A 1 170 ? -2.191 14.087 -10.007 1.00 88.81 170 THR A CA 1
ATOM 1340 C C . THR A 1 170 ? -2.094 13.708 -8.533 1.00 88.81 170 THR A C 1
ATOM 1342 O O . THR A 1 170 ? -2.950 14.071 -7.727 1.00 88.81 170 THR A O 1
ATOM 1345 N N . LEU A 1 171 ? -1.068 12.942 -8.146 1.00 87.62 171 LEU A N 1
ATOM 1346 C CA . LEU A 1 171 ? -0.899 12.562 -6.737 1.00 87.62 171 LEU A CA 1
ATOM 1347 C C . LEU A 1 171 ? -0.791 13.787 -5.822 1.00 87.62 171 LEU A C 1
ATOM 1349 O O . LEU A 1 171 ? -1.204 13.720 -4.668 1.00 87.62 171 LEU A O 1
ATOM 1353 N N . ASP A 1 172 ? -0.309 14.913 -6.351 1.00 87.56 172 ASP A N 1
ATOM 1354 C CA . ASP A 1 172 ? -0.285 16.188 -5.638 1.00 87.56 172 ASP A CA 1
ATOM 1355 C C . ASP A 1 172 ? -1.691 16.735 -5.381 1.00 87.56 172 ASP A C 1
ATOM 1357 O O . ASP A 1 172 ? -1.922 17.310 -4.322 1.00 87.56 172 ASP A O 1
ATOM 1361 N N . THR A 1 173 ? -2.653 16.489 -6.276 1.00 88.44 173 THR A N 1
ATOM 1362 C CA . THR A 1 173 ? -4.073 16.786 -6.031 1.00 88.44 173 THR A CA 1
ATOM 1363 C C . THR A 1 173 ? -4.573 16.044 -4.791 1.00 88.44 173 THR A C 1
ATOM 1365 O O . THR A 1 173 ? -5.145 16.663 -3.899 1.00 88.44 173 THR A O 1
ATOM 1368 N N . LEU A 1 174 ? -4.284 14.742 -4.675 1.00 88.50 174 LEU A N 1
ATOM 1369 C CA . LEU A 1 174 ? -4.665 13.957 -3.492 1.00 88.50 174 LEU A CA 1
ATOM 1370 C C . LEU A 1 174 ? -3.937 14.419 -2.226 1.00 88.50 174 LEU A C 1
ATOM 1372 O O . LEU A 1 174 ? -4.541 14.443 -1.156 1.00 88.50 174 LEU A O 1
ATOM 1376 N N . ARG A 1 175 ? -2.659 14.810 -2.333 1.00 90.88 175 ARG A N 1
ATOM 1377 C CA . ARG A 1 175 ? -1.921 15.405 -1.206 1.00 90.88 175 ARG A CA 1
ATOM 1378 C C . ARG A 1 175 ? -2.583 16.684 -0.718 1.00 90.88 175 ARG A C 1
ATOM 1380 O O . ARG A 1 175 ? -2.795 16.822 0.481 1.00 90.88 175 ARG A O 1
ATOM 1387 N N . GLN A 1 176 ? -2.939 17.580 -1.632 1.00 89.38 176 GLN A N 1
ATOM 1388 C CA . GLN A 1 176 ? -3.593 18.843 -1.299 1.00 89.38 176 GLN A CA 1
ATOM 1389 C C . GLN A 1 176 ? -4.971 18.622 -0.673 1.00 89.38 176 GLN A C 1
ATOM 1391 O O . GLN A 1 176 ? -5.267 19.225 0.354 1.00 89.38 176 GLN A O 1
ATOM 1396 N N . GLU A 1 177 ? -5.798 17.737 -1.237 1.00 86.69 177 GLU A N 1
ATOM 1397 C CA . GLU A 1 177 ? -7.110 17.401 -0.665 1.00 86.69 177 GLU A CA 1
ATOM 1398 C C . GLU A 1 177 ? -6.983 16.858 0.761 1.00 86.69 177 GLU A C 1
ATOM 1400 O O . GLU A 1 177 ? -7.713 17.269 1.666 1.00 86.69 177 GLU A O 1
ATOM 1405 N N . ALA A 1 178 ? -6.018 15.968 0.977 1.00 85.56 178 ALA A N 1
ATOM 1406 C CA . ALA A 1 178 ? -5.774 15.368 2.273 1.00 85.56 178 ALA A CA 1
ATOM 1407 C C . ALA A 1 178 ? -5.213 16.376 3.293 1.00 85.56 178 ALA A C 1
ATOM 1409 O O . ALA A 1 178 ? -5.647 16.379 4.445 1.00 85.56 178 ALA A O 1
ATOM 1410 N N . GLN A 1 179 ? -4.310 17.267 2.873 1.00 85.94 179 GLN A N 1
ATOM 1411 C CA . GLN A 1 179 ? -3.787 18.359 3.703 1.00 85.94 179 GLN A CA 1
ATOM 1412 C C . GLN A 1 179 ? -4.890 19.341 4.101 1.00 85.94 179 GLN A C 1
ATOM 1414 O O . GLN A 1 179 ? -5.072 19.603 5.285 1.00 85.94 179 GLN A O 1
ATOM 1419 N N . GLN A 1 180 ? -5.695 19.809 3.143 1.00 86.12 180 GLN A N 1
ATOM 1420 C CA . GLN A 1 180 ? -6.835 20.689 3.423 1.00 86.12 180 GLN A CA 1
ATOM 1421 C C . GLN A 1 180 ? -7.841 20.035 4.371 1.00 86.12 180 GLN A C 1
ATOM 1423 O O . GLN A 1 180 ? -8.465 20.703 5.198 1.00 86.12 180 GLN A O 1
ATOM 1428 N N . TRP A 1 181 ? -8.034 18.722 4.245 1.00 84.38 181 TRP A N 1
ATOM 1429 C CA . TRP A 1 181 ? -8.869 17.976 5.169 1.00 84.38 181 TRP A CA 1
ATOM 1430 C C . TRP A 1 181 ? -8.250 17.931 6.571 1.00 84.38 181 TRP A C 1
ATOM 1432 O O . TRP A 1 181 ? -8.968 18.179 7.536 1.00 84.38 181 TRP A O 1
ATOM 1442 N N . ALA A 1 182 ? -6.945 17.672 6.690 1.00 78.62 182 ALA A N 1
ATOM 1443 C CA . ALA A 1 182 ? -6.238 17.636 7.971 1.00 78.62 182 ALA A CA 1
ATOM 1444 C C . ALA A 1 182 ? -6.245 19.004 8.677 1.00 78.62 182 ALA A C 1
ATOM 1446 O O . ALA A 1 182 ? -6.497 19.070 9.875 1.00 78.62 182 ALA A O 1
ATOM 1447 N N . GLU A 1 183 ? -6.076 20.103 7.938 1.00 80.06 183 GLU A N 1
ATOM 1448 C CA . GLU A 1 183 ? -6.177 21.472 8.469 1.00 80.06 183 GLU A CA 1
ATOM 1449 C C . GLU A 1 183 ? -7.576 21.784 9.015 1.00 80.06 183 GLU A C 1
ATOM 1451 O O . GLU A 1 183 ? -7.725 22.414 10.060 1.00 80.06 183 GLU A O 1
ATOM 1456 N N . LYS A 1 184 ? -8.623 21.320 8.322 1.00 77.44 184 LYS A N 1
ATOM 1457 C CA . LYS A 1 184 ? -10.023 21.493 8.746 1.00 77.44 184 LYS A CA 1
ATOM 1458 C C . LYS A 1 184 ? -10.439 20.541 9.867 1.00 77.44 184 LYS A C 1
ATOM 1460 O O . LYS A 1 184 ? -11.480 20.752 10.486 1.00 77.44 184 LYS A O 1
ATOM 1465 N N . ASN A 1 185 ? -9.671 19.481 10.098 1.00 65.69 185 ASN A N 1
ATOM 1466 C CA . ASN A 1 185 ? -9.940 18.448 11.092 1.00 65.69 185 ASN A CA 1
ATOM 1467 C C . ASN A 1 185 ? -8.649 18.167 11.877 1.00 65.69 185 ASN A C 1
ATOM 1469 O O . ASN A 1 185 ? -8.094 17.072 11.746 1.00 65.69 185 ASN A O 1
ATOM 1473 N N . PRO A 1 186 ? -8.150 19.147 12.656 1.00 59.66 186 PRO A N 1
ATOM 1474 C CA . PRO A 1 186 ? -6.902 18.990 13.383 1.00 59.66 186 PRO A CA 1
ATOM 1475 C C . PRO A 1 186 ? -7.017 17.800 14.334 1.00 59.66 186 PRO A C 1
ATOM 1477 O O . PRO A 1 186 ? -7.893 17.746 15.200 1.00 59.66 186 PRO A O 1
ATOM 1480 N N . VAL A 1 187 ? -6.136 16.824 14.139 1.00 52.69 187 VAL A N 1
ATOM 1481 C CA . VAL A 1 187 ? -5.959 15.716 15.071 1.00 52.69 187 VAL A CA 1
ATOM 1482 C C . VAL A 1 187 ? -5.042 16.233 16.170 1.00 52.69 187 VAL A C 1
ATOM 1484 O O . VAL A 1 187 ? -3.923 16.652 15.889 1.00 52.69 187 VAL A O 1
ATOM 1487 N N . ASP A 1 188 ? -5.512 16.241 17.415 1.00 46.66 188 ASP A N 1
ATOM 1488 C CA . ASP A 1 188 ? -4.681 16.628 18.555 1.00 46.66 188 ASP A CA 1
ATOM 1489 C C . ASP A 1 188 ? -3.639 15.526 18.828 1.00 46.66 188 ASP A C 1
ATOM 1491 O O . ASP A 1 188 ? -3.877 14.562 19.562 1.00 46.66 188 ASP A O 1
ATOM 1495 N N . GLU A 1 189 ? -2.482 15.634 18.168 1.00 40.94 189 GLU A N 1
ATOM 1496 C CA . GLU A 1 189 ? -1.372 14.677 18.265 1.00 40.94 189 GLU A CA 1
ATOM 1497 C C . GLU A 1 189 ? -0.789 14.589 19.684 1.00 40.94 189 GLU A C 1
ATOM 1499 O O . GLU A 1 189 ? -0.222 13.555 20.048 1.00 40.94 189 GLU A O 1
ATOM 1504 N N . SER A 1 190 ? -1.008 15.609 20.527 1.00 40.53 190 SER A N 1
ATOM 1505 C CA . SER A 1 190 ? -0.598 15.611 21.940 1.00 40.53 190 SER A CA 1
ATOM 1506 C C . SER A 1 190 ? -1.289 14.521 22.773 1.00 40.53 190 SER A C 1
ATOM 1508 O O . SER A 1 190 ? -0.817 14.162 23.850 1.00 40.53 190 SER A O 1
ATOM 1510 N N . GLN A 1 191 ? -2.368 13.931 22.248 1.00 38.06 191 GLN A N 1
ATOM 1511 C CA . GLN A 1 191 ? -3.128 12.864 22.893 1.00 38.06 191 GLN A CA 1
ATOM 1512 C C . GLN A 1 191 ? -2.935 11.480 22.243 1.00 38.06 191 GLN A C 1
ATOM 1514 O O . GLN A 1 191 ? -3.610 10.525 22.626 1.00 38.06 191 GLN A O 1
ATOM 1519 N N . VAL A 1 192 ? -2.030 11.355 21.262 1.00 39.75 192 VAL A N 1
ATOM 1520 C CA . VAL A 1 192 ? -1.697 10.096 20.559 1.00 39.75 192 VAL A CA 1
ATOM 1521 C C . VAL A 1 192 ? -0.374 9.497 21.059 1.00 39.75 192 VAL A C 1
ATOM 1523 O O . VAL A 1 192 ? 0.014 8.408 20.632 1.00 39.75 192 VAL A O 1
ATOM 1526 N N . ALA A 1 193 ? 0.300 10.153 22.014 1.00 35.06 193 ALA A N 1
ATOM 1527 C CA . ALA A 1 193 ? 1.432 9.567 22.718 1.00 35.06 193 ALA A CA 1
ATOM 1528 C C . ALA A 1 193 ? 0.993 8.245 23.366 1.00 35.06 193 ALA A C 1
ATOM 1530 O O . ALA A 1 193 ? 0.214 8.206 24.320 1.00 35.06 193 ALA A O 1
ATOM 1531 N N . VAL A 1 194 ? 1.476 7.139 22.800 1.00 39.16 194 VAL A N 1
ATOM 1532 C CA . VAL A 1 194 ? 1.469 5.839 23.458 1.00 39.16 194 VAL A CA 1
ATOM 1533 C C . VAL A 1 194 ? 2.367 6.017 24.669 1.00 39.16 194 VAL A C 1
ATOM 1535 O O . VAL A 1 194 ? 3.590 6.007 24.538 1.00 39.16 194 VAL A O 1
ATOM 1538 N N . ASP A 1 195 ? 1.757 6.275 25.823 1.00 33.88 195 ASP A N 1
ATOM 1539 C CA . ASP A 1 195 ? 2.472 6.445 27.078 1.00 33.88 195 ASP A CA 1
ATOM 1540 C C . ASP A 1 195 ? 3.064 5.078 27.454 1.00 33.88 195 ASP A C 1
ATOM 1542 O O . ASP A 1 195 ? 2.429 4.213 28.066 1.00 33.88 195 ASP A O 1
ATOM 1546 N N . HIS A 1 196 ? 4.272 4.818 26.955 1.00 35.56 196 HIS A N 1
ATOM 1547 C CA . HIS A 1 196 ? 5.078 3.665 27.312 1.00 35.56 196 HIS A CA 1
ATOM 1548 C C . HIS A 1 196 ? 5.712 3.934 28.673 1.00 35.56 196 HIS A C 1
ATOM 1550 O O . HIS A 1 196 ? 6.903 4.196 28.784 1.00 35.56 196 HIS A O 1
ATOM 1556 N N . GLY A 1 197 ? 4.884 3.824 29.708 1.00 36.66 197 GLY A N 1
ATOM 1557 C CA . GLY A 1 197 ? 5.315 3.803 31.094 1.00 36.66 197 GLY A CA 1
ATOM 1558 C C . GLY A 1 197 ? 5.453 5.184 31.721 1.00 36.66 197 GLY A C 1
ATOM 1559 O O . GLY A 1 197 ? 6.480 5.841 31.604 1.00 36.66 197 GLY A O 1
ATOM 1560 N N . SER A 1 198 ? 4.482 5.528 32.558 1.00 31.88 198 SER A N 1
ATOM 1561 C CA . SER A 1 198 ? 4.797 6.185 33.819 1.00 31.88 198 SER A CA 1
ATOM 1562 C C . SER A 1 198 ? 4.122 5.411 34.948 1.00 31.88 198 SER A C 1
ATOM 1564 O O . SER A 1 198 ? 2.956 5.028 34.890 1.00 31.88 198 SER A O 1
ATOM 1566 N N . SER A 1 199 ? 4.952 5.062 35.924 1.00 41.00 199 SER A N 1
ATOM 1567 C CA . SER A 1 199 ? 4.597 4.420 37.178 1.00 41.00 199 SER A CA 1
ATOM 1568 C C . SER A 1 199 ? 3.677 5.354 37.957 1.00 41.00 199 SER A C 1
ATOM 1570 O O . SER A 1 199 ? 4.167 6.331 38.506 1.00 41.00 199 SER A O 1
ATOM 1572 N N . GLU A 1 200 ? 2.386 5.047 38.025 1.00 36.97 200 GLU A N 1
ATOM 1573 C CA . GLU A 1 200 ? 1.496 5.434 39.123 1.00 36.97 200 GLU A CA 1
ATOM 1574 C C . GLU A 1 200 ? 0.193 4.625 39.009 1.00 36.97 200 GLU A C 1
ATOM 1576 O O . GLU A 1 200 ? -0.327 4.390 37.916 1.00 36.97 200 GLU A O 1
ATOM 1581 N N . ALA A 1 201 ? -0.272 4.106 40.143 1.00 41.12 201 ALA A N 1
ATOM 1582 C CA . ALA A 1 201 ? -1.420 3.216 40.253 1.00 41.12 201 ALA A CA 1
ATOM 1583 C C . ALA A 1 201 ? -2.686 3.806 39.586 1.00 41.12 201 ALA A C 1
ATOM 1585 O O . ALA A 1 201 ? -2.919 5.008 39.641 1.00 41.12 201 ALA A O 1
ATOM 1586 N N . ASP A 1 202 ? -3.497 2.935 38.974 1.00 44.31 202 ASP A N 1
ATOM 1587 C CA . ASP A 1 202 ? -4.830 3.177 38.378 1.00 44.31 202 ASP A CA 1
ATOM 1588 C C . ASP A 1 202 ? -4.974 3.664 36.923 1.00 44.31 202 ASP A C 1
ATOM 1590 O O . ASP A 1 202 ? -6.104 3.794 36.443 1.00 44.31 202 ASP A O 1
ATOM 1594 N N . ARG A 1 203 ? -3.909 3.823 36.126 1.00 59.34 203 ARG A N 1
ATOM 1595 C CA . ARG A 1 203 ? -4.086 4.175 34.697 1.00 59.34 203 ARG A CA 1
ATOM 1596 C C . ARG A 1 203 ? -4.063 2.960 33.770 1.00 59.34 203 ARG A C 1
ATOM 1598 O O . ARG A 1 203 ? -3.011 2.432 33.422 1.00 59.34 203 ARG A O 1
ATOM 1605 N N . LYS A 1 204 ? -5.252 2.538 33.315 1.00 72.94 204 LYS A N 1
ATOM 1606 C CA . LYS A 1 204 ? -5.398 1.575 32.210 1.00 72.94 204 LYS A CA 1
ATOM 1607 C C . LYS A 1 204 ? -4.692 2.109 30.952 1.00 72.94 204 LYS A C 1
ATOM 1609 O O . LYS A 1 204 ? -4.955 3.257 30.578 1.00 72.94 204 LYS A O 1
ATOM 1614 N N . PRO A 1 205 ? -3.877 1.293 30.256 1.00 76.56 205 PRO A N 1
ATOM 1615 C CA . PRO A 1 205 ? -3.210 1.711 29.029 1.00 76.56 205 PRO A CA 1
ATOM 1616 C C . PRO A 1 205 ? -4.225 2.162 27.980 1.00 76.56 205 PRO A C 1
ATOM 1618 O O . PRO A 1 205 ? -5.323 1.615 27.883 1.00 76.56 205 PRO A O 1
ATOM 1621 N N . MET A 1 206 ? -3.868 3.177 27.201 1.00 75.25 206 MET A N 1
ATOM 1622 C CA . MET A 1 206 ? -4.759 3.742 26.195 1.00 75.25 206 MET A CA 1
ATOM 1623 C C . MET A 1 206 ? -4.693 2.953 24.885 1.00 75.25 206 MET A C 1
ATOM 1625 O O . MET A 1 206 ? -3.616 2.564 24.434 1.00 75.25 206 MET A O 1
ATOM 1629 N N . VAL A 1 207 ? -5.849 2.746 24.256 1.00 77.62 207 VAL A N 1
ATOM 1630 C CA . VAL A 1 207 ? -5.974 2.146 22.924 1.00 77.62 207 VAL A CA 1
ATOM 1631 C C . VAL A 1 207 ? -6.884 3.002 22.059 1.00 77.62 207 VAL A C 1
ATOM 1633 O O . VAL A 1 207 ? -7.860 3.582 22.536 1.00 77.62 207 VAL A O 1
ATOM 1636 N N . ILE A 1 208 ? -6.556 3.068 20.773 1.00 77.81 208 ILE A N 1
ATOM 1637 C CA . ILE A 1 208 ? -7.286 3.878 19.803 1.00 77.81 208 ILE A CA 1
ATOM 1638 C C . ILE A 1 208 ? -7.967 2.946 18.812 1.00 77.81 208 ILE A C 1
ATOM 1640 O O . ILE A 1 208 ? -7.304 2.170 18.120 1.00 77.81 208 ILE A O 1
ATOM 1644 N N . ILE A 1 209 ? -9.288 3.049 18.733 1.00 82.56 209 ILE A N 1
ATOM 1645 C CA . ILE A 1 209 ? -10.080 2.422 17.683 1.00 82.56 209 ILE A CA 1
ATOM 1646 C C . ILE A 1 209 ? -10.180 3.402 16.521 1.00 82.56 209 ILE A C 1
ATOM 1648 O O . ILE A 1 209 ? -10.584 4.538 16.715 1.00 82.56 209 ILE A O 1
ATOM 1652 N N . ARG A 1 210 ? -9.837 2.981 15.308 1.00 77.62 210 ARG A N 1
ATOM 1653 C CA . ARG A 1 210 ? -9.958 3.787 14.090 1.00 77.62 210 ARG A CA 1
ATOM 1654 C C . ARG A 1 210 ? -11.085 3.237 13.233 1.00 77.62 210 ARG A C 1
ATOM 1656 O O . ARG A 1 210 ? -10.961 2.159 12.659 1.00 77.62 210 ARG A O 1
ATOM 1663 N N . THR A 1 211 ? -12.180 3.972 13.140 1.00 77.62 211 THR A N 1
ATOM 1664 C CA . THR A 1 211 ? -13.326 3.650 12.294 1.00 77.62 211 THR A CA 1
ATOM 1665 C C . THR A 1 211 ? -13.162 4.339 10.942 1.00 77.62 211 THR A C 1
ATOM 1667 O O . THR A 1 211 ? -13.112 5.564 10.862 1.00 77.62 211 THR A O 1
ATOM 1670 N N . SER A 1 212 ? -13.070 3.533 9.883 1.00 67.00 212 SER A N 1
ATOM 1671 C CA . SER A 1 212 ? -12.953 3.972 8.493 1.00 67.00 212 SER A CA 1
ATOM 1672 C C . SER A 1 212 ? -13.879 3.130 7.614 1.00 67.00 212 SER A C 1
ATOM 1674 O O . SER A 1 212 ? -13.789 1.898 7.567 1.00 67.00 212 SER A O 1
ATOM 1676 N N . GLY A 1 213 ? -14.828 3.795 6.950 1.00 73.44 213 GLY A N 1
ATOM 1677 C CA . GLY A 1 213 ? -15.830 3.131 6.120 1.00 73.44 213 GLY A CA 1
ATOM 1678 C C . GLY A 1 213 ? -16.662 2.110 6.906 1.00 73.44 213 GLY A C 1
ATOM 1679 O O . GLY A 1 213 ? -17.346 2.452 7.870 1.00 73.44 213 GLY A O 1
ATOM 1680 N N . ALA A 1 214 ? -16.624 0.846 6.474 1.00 80.19 214 ALA A N 1
ATOM 1681 C CA . ALA A 1 214 ? -17.383 -0.253 7.078 1.00 80.19 214 ALA A CA 1
ATOM 1682 C C . ALA A 1 214 ? -16.639 -0.982 8.214 1.00 80.19 214 ALA A C 1
ATOM 1684 O O . ALA A 1 214 ? -17.175 -1.948 8.757 1.00 80.19 214 ALA A O 1
ATOM 1685 N N . TRP A 1 215 ? -15.422 -0.560 8.574 1.00 82.81 215 TRP A N 1
ATOM 1686 C CA . TRP A 1 215 ? -14.561 -1.293 9.505 1.00 82.81 215 TRP A CA 1
ATOM 1687 C C . TRP A 1 215 ? -13.952 -0.389 10.578 1.00 82.81 215 TRP A C 1
ATOM 1689 O O . TRP A 1 215 ? -13.514 0.725 10.301 1.00 82.81 215 TRP A O 1
ATOM 1699 N N . SER A 1 216 ? -13.859 -0.916 11.795 1.00 86.12 216 SER A N 1
ATOM 1700 C CA . SER A 1 216 ? -13.139 -0.321 12.918 1.00 86.12 216 SER A CA 1
ATOM 1701 C C . SER A 1 216 ? -11.918 -1.162 13.255 1.00 86.12 216 SER A C 1
ATOM 1703 O O . SER A 1 216 ? -12.032 -2.377 13.408 1.00 86.12 216 SER A O 1
ATOM 1705 N N . THR A 1 217 ? -10.747 -0.539 13.362 1.00 84.69 217 THR A N 1
ATOM 1706 C CA . THR A 1 217 ? -9.476 -1.215 13.639 1.00 84.69 217 THR A CA 1
ATOM 1707 C C . THR A 1 217 ? -8.876 -0.796 14.965 1.00 84.69 217 THR A C 1
ATOM 1709 O O . THR A 1 217 ? -9.006 0.347 15.377 1.00 84.69 217 THR A O 1
ATOM 1712 N N . VAL A 1 218 ? -8.207 -1.722 15.645 1.00 87.00 218 VAL A N 1
ATOM 1713 C CA . VAL A 1 218 ? -7.549 -1.461 16.925 1.00 87.00 218 VAL A CA 1
ATOM 1714 C C . VAL A 1 218 ? -6.274 -2.289 17.053 1.00 87.00 218 VAL A C 1
ATOM 1716 O O . VAL A 1 218 ? -6.271 -3.498 16.807 1.00 87.00 218 VAL A O 1
ATOM 1719 N N . ALA A 1 219 ? -5.193 -1.633 17.467 1.00 84.06 219 ALA A N 1
ATOM 1720 C CA . ALA A 1 219 ? -4.004 -2.279 18.008 1.00 84.06 219 ALA A CA 1
ATOM 1721 C C . ALA A 1 219 ? -4.035 -2.114 19.526 1.00 84.06 219 ALA A C 1
ATOM 1723 O O . ALA A 1 219 ? -4.323 -1.023 20.019 1.00 84.06 219 ALA A O 1
ATOM 1724 N N . PHE A 1 220 ? -3.710 -3.165 20.271 1.00 81.62 220 PHE A N 1
ATOM 1725 C CA . PHE A 1 220 ? -3.548 -3.058 21.717 1.00 81.62 220 PHE A CA 1
ATOM 1726 C C . PHE A 1 220 ? -2.345 -3.877 22.197 1.00 81.62 220 PHE A C 1
ATOM 1728 O O . PHE A 1 220 ? -2.074 -4.955 21.652 1.00 81.62 220 PHE A O 1
ATOM 1735 N N . PRO A 1 221 ? -1.587 -3.373 23.188 1.00 79.31 221 PRO A N 1
ATOM 1736 C CA . PRO A 1 221 ? -0.428 -4.075 23.717 1.00 79.31 221 PRO A CA 1
ATOM 1737 C C . PRO A 1 221 ? -0.853 -5.296 24.540 1.00 79.31 221 PRO A C 1
ATOM 1739 O O . PRO A 1 221 ? -1.938 -5.343 25.117 1.00 79.31 221 PRO A O 1
ATOM 1742 N N . TRP A 1 222 ? 0.027 -6.295 24.618 1.00 81.88 222 TRP A N 1
ATOM 1743 C CA . TRP A 1 222 ? -0.194 -7.441 25.497 1.00 81.88 222 TRP A CA 1
ATOM 1744 C C . TRP A 1 222 ? 0.182 -7.090 26.938 1.00 81.88 222 TRP A C 1
ATOM 1746 O O . TRP A 1 222 ? 1.356 -6.848 27.225 1.00 81.88 222 TRP A O 1
ATOM 1756 N N . LEU A 1 223 ? -0.796 -7.107 27.847 1.00 83.12 223 LEU A N 1
ATOM 1757 C CA . LEU A 1 223 ? -0.577 -6.861 29.273 1.00 83.12 223 LEU A CA 1
ATOM 1758 C C . LEU A 1 223 ? -0.072 -8.138 29.947 1.00 83.12 223 LEU A C 1
ATOM 1760 O O . LEU A 1 223 ? -0.851 -9.044 30.243 1.00 83.12 223 LEU A O 1
ATOM 1764 N N . ARG A 1 224 ? 1.246 -8.227 30.172 1.00 80.94 224 ARG A N 1
ATOM 1765 C CA . ARG A 1 224 ? 1.880 -9.411 30.783 1.00 80.94 224 ARG A CA 1
ATOM 1766 C C . ARG A 1 224 ? 1.315 -9.701 32.176 1.00 80.94 224 ARG A C 1
ATOM 1768 O O . ARG A 1 224 ? 1.003 -10.855 32.466 1.00 80.94 224 ARG A O 1
ATOM 1775 N N . ASP A 1 225 ? 1.067 -8.650 32.950 1.00 82.56 225 ASP A N 1
ATOM 1776 C CA . ASP A 1 225 ? 0.556 -8.733 34.323 1.00 82.56 225 ASP A CA 1
ATOM 1777 C C . ASP A 1 225 ? -0.943 -9.079 34.393 1.00 82.56 225 ASP A C 1
ATOM 1779 O O . ASP A 1 225 ? -1.458 -9.403 35.457 1.00 82.56 225 ASP A O 1
ATOM 1783 N N . ASN A 1 226 ? -1.652 -9.072 33.254 1.00 84.19 226 ASN A N 1
ATOM 1784 C CA . ASN A 1 226 ? -3.055 -9.481 33.154 1.00 84.19 226 ASN A CA 1
ATOM 1785 C C . ASN A 1 226 ? -3.291 -10.440 31.974 1.00 84.19 226 ASN A C 1
ATOM 1787 O O . ASN A 1 226 ? -4.174 -10.263 31.132 1.00 84.19 226 ASN A O 1
ATOM 1791 N N . THR A 1 227 ? -2.471 -11.487 31.909 1.00 85.62 227 THR A N 1
ATOM 1792 C CA . THR A 1 227 ? -2.488 -12.469 30.815 1.00 85.62 227 THR A CA 1
ATOM 1793 C C . THR A 1 227 ? -3.850 -13.172 30.666 1.00 85.62 227 THR A C 1
ATOM 1795 O O . THR A 1 227 ? -4.317 -13.383 29.546 1.00 85.62 227 THR A O 1
ATOM 1798 N N . GLN A 1 228 ? -4.537 -13.492 31.768 1.00 88.06 228 GLN A N 1
ATOM 1799 C CA . GLN A 1 228 ? -5.858 -14.135 31.720 1.00 88.06 228 GLN A CA 1
ATOM 1800 C C . GLN A 1 228 ? -6.956 -13.192 31.200 1.00 88.06 228 GLN A C 1
ATOM 1802 O O . GLN A 1 228 ? -7.813 -13.617 30.416 1.00 88.06 228 GLN A O 1
ATOM 1807 N N . GLY A 1 229 ? -6.894 -11.905 31.559 1.00 87.62 229 GLY A N 1
ATOM 1808 C CA . GLY A 1 229 ? -7.748 -10.868 30.982 1.00 87.62 229 GLY A CA 1
ATOM 1809 C C . GLY A 1 229 ? -7.518 -10.722 29.479 1.00 87.62 229 GLY A C 1
ATOM 1810 O O . GLY A 1 229 ? -8.479 -10.708 28.712 1.00 87.62 229 GLY A O 1
ATOM 1811 N N . MET A 1 230 ? -6.257 -10.733 29.032 1.00 90.12 230 MET A N 1
ATOM 1812 C CA . MET A 1 230 ? -5.920 -10.673 27.604 1.00 90.12 230 MET A CA 1
ATOM 1813 C C . MET A 1 230 ? -6.477 -11.866 26.814 1.00 90.12 230 MET A C 1
ATOM 1815 O O . MET A 1 230 ? -7.058 -11.673 25.745 1.00 90.12 230 MET A O 1
ATOM 1819 N N . TYR A 1 231 ? -6.365 -13.095 27.330 1.00 91.19 231 TYR A N 1
ATOM 1820 C CA . TYR A 1 231 ? -6.973 -14.263 26.678 1.00 91.19 231 TYR A CA 1
ATOM 1821 C C . TYR A 1 231 ? -8.501 -14.157 26.603 1.00 91.19 231 TYR A C 1
ATOM 1823 O O . TYR A 1 231 ? -9.083 -14.468 25.561 1.00 91.19 231 TYR A O 1
ATOM 1831 N N . SER A 1 232 ? -9.141 -13.668 27.668 1.00 91.50 232 SER A N 1
ATOM 1832 C CA . SER A 1 232 ? -10.593 -13.453 27.714 1.00 91.50 232 SER A CA 1
ATOM 1833 C C . SER A 1 232 ? -11.046 -12.385 26.714 1.00 91.50 232 SER A C 1
ATOM 1835 O O . SER A 1 232 ? -12.017 -12.596 25.991 1.00 91.50 232 SER A O 1
ATOM 1837 N N . LEU A 1 233 ? -10.306 -11.278 26.595 1.00 92.69 233 LEU A N 1
ATOM 1838 C CA . LEU A 1 233 ? -10.549 -10.243 25.587 1.00 92.69 233 LEU A CA 1
ATOM 1839 C C . LEU A 1 233 ? -10.473 -10.823 24.170 1.00 92.69 233 LEU A C 1
ATOM 1841 O O . LEU A 1 233 ? -11.378 -10.621 23.363 1.00 92.69 233 LEU A O 1
ATOM 1845 N N . ILE A 1 234 ? -9.424 -11.591 23.864 1.00 92.62 234 ILE A N 1
ATOM 1846 C CA . ILE A 1 234 ? -9.277 -12.223 22.548 1.00 92.62 234 ILE A CA 1
ATOM 1847 C C . ILE A 1 234 ? -10.414 -13.214 22.279 1.00 92.62 234 ILE A C 1
ATOM 1849 O O . ILE A 1 234 ? -10.886 -13.295 21.145 1.00 92.62 234 ILE A O 1
ATOM 1853 N N . ALA A 1 235 ? -10.872 -13.954 23.291 1.00 92.44 235 ALA A N 1
ATOM 1854 C CA . ALA A 1 235 ? -12.020 -14.844 23.159 1.00 92.44 235 ALA A CA 1
ATOM 1855 C C . ALA A 1 235 ? -13.310 -14.071 22.830 1.00 92.44 235 ALA A C 1
ATOM 1857 O O . ALA A 1 235 ? -14.021 -14.482 21.915 1.00 92.44 235 ALA A O 1
ATOM 1858 N N . LYS A 1 236 ? -13.559 -12.926 23.485 1.00 94.31 236 LYS A N 1
ATOM 1859 C CA . LYS A 1 236 ? -14.696 -12.031 23.188 1.00 94.31 236 LYS A CA 1
ATOM 1860 C C . LYS A 1 236 ? -14.621 -11.455 21.767 1.00 94.31 236 LYS A C 1
ATOM 1862 O O . LYS A 1 236 ? -15.576 -11.537 21.007 1.00 94.31 236 LYS A O 1
ATOM 1867 N N . VAL A 1 237 ? -13.457 -10.988 21.313 1.00 92.31 237 VAL A N 1
ATOM 1868 C CA . VAL A 1 237 ? -13.312 -10.540 19.909 1.00 92.31 237 VAL A CA 1
ATOM 1869 C C . VAL A 1 237 ? -13.539 -11.708 18.929 1.00 92.31 237 VAL A C 1
ATOM 1871 O O . VAL A 1 237 ? -14.120 -11.552 17.848 1.00 92.31 237 VAL A O 1
ATOM 1874 N N . LYS A 1 238 ? -13.123 -12.923 19.313 1.00 92.88 238 LYS A N 1
ATOM 1875 C CA . LYS A 1 238 ? -13.353 -14.160 18.554 1.00 92.88 238 LYS A CA 1
ATOM 1876 C C . LYS A 1 238 ? -14.780 -14.725 18.668 1.00 92.88 238 LYS A C 1
ATOM 1878 O O . LYS A 1 238 ? -15.091 -15.646 17.906 1.00 92.88 238 LYS A O 1
ATOM 1883 N N . SER A 1 239 ? -15.663 -14.184 19.509 1.00 94.25 239 SER A N 1
ATOM 1884 C CA . SER A 1 239 ? -17.078 -14.589 19.533 1.00 94.25 239 SER A CA 1
ATOM 1885 C C . SER A 1 239 ? -17.927 -13.870 18.487 1.00 94.25 239 SER A C 1
ATOM 1887 O O . SER A 1 239 ? -18.980 -14.382 18.121 1.00 94.25 239 SER A O 1
ATOM 1889 N N . LEU A 1 240 ? -17.448 -12.750 17.929 1.00 92.69 240 LEU A N 1
ATOM 1890 C CA . LEU A 1 240 ? -18.100 -12.081 16.794 1.00 92.69 240 LEU A CA 1
ATOM 1891 C C . LEU A 1 240 ? -18.255 -13.036 15.580 1.00 92.69 240 LEU A C 1
ATOM 1893 O O . LEU A 1 240 ? -17.584 -14.070 15.496 1.00 92.69 240 LEU A O 1
ATOM 1897 N N . PRO A 1 241 ? -19.104 -12.752 14.585 1.00 93.00 241 PRO A N 1
ATOM 1898 C CA . PRO A 1 241 ? -19.138 -13.570 13.376 1.00 93.00 241 PRO A CA 1
ATOM 1899 C C . PRO A 1 241 ? -17.805 -13.490 12.617 1.00 93.00 241 PRO A C 1
ATOM 1901 O O . PRO A 1 241 ? -17.242 -12.413 12.442 1.00 93.00 241 PRO A O 1
ATOM 1904 N N . TYR A 1 242 ? -17.297 -14.622 12.113 1.00 88.50 242 TYR A N 1
ATOM 1905 C CA . TYR A 1 242 ? -15.998 -14.668 11.415 1.00 88.50 242 TYR A CA 1
ATOM 1906 C C . TYR A 1 242 ? -15.912 -13.694 10.228 1.00 88.50 242 TYR A C 1
ATOM 1908 O O . TYR A 1 242 ? -14.865 -13.102 9.996 1.00 88.50 242 TYR A O 1
ATOM 1916 N N . LYS A 1 243 ? -17.018 -13.499 9.499 1.00 89.38 243 LYS A N 1
ATOM 1917 C CA . LYS A 1 243 ? -17.113 -12.556 8.373 1.00 89.38 243 LYS A CA 1
ATOM 1918 C C . LYS A 1 243 ? -16.997 -11.082 8.780 1.00 89.38 243 LYS A C 1
ATOM 1920 O O . LYS A 1 243 ? -16.650 -10.266 7.936 1.00 89.38 243 LYS A O 1
ATOM 1925 N N . ASP A 1 244 ? -17.233 -10.768 10.051 1.00 91.88 244 ASP A N 1
ATOM 1926 C CA . ASP A 1 244 ? -17.292 -9.403 10.576 1.00 91.88 244 ASP A CA 1
ATOM 1927 C C . ASP A 1 244 ? -16.063 -9.060 11.425 1.00 91.88 244 ASP A C 1
ATOM 1929 O O . ASP A 1 244 ? -16.040 -8.029 12.094 1.00 91.88 244 ASP A O 1
ATOM 1933 N N . ARG A 1 245 ? -15.031 -9.913 11.411 1.00 91.56 245 ARG A N 1
ATOM 1934 C CA . ARG A 1 245 ? -13.754 -9.659 12.083 1.00 91.56 245 ARG A CA 1
ATOM 1935 C C . ARG A 1 245 ? -12.561 -10.110 11.250 1.00 91.56 245 ARG A C 1
ATOM 1937 O O . ARG A 1 245 ? -12.614 -11.101 10.528 1.00 91.56 245 ARG A O 1
ATOM 1944 N N . LYS A 1 246 ? -11.442 -9.410 11.392 1.00 89.56 246 LYS A N 1
ATOM 1945 C CA . LYS A 1 246 ? -10.165 -9.713 10.741 1.00 89.56 246 LYS A CA 1
ATOM 1946 C C . LYS A 1 246 ? -9.040 -9.500 11.754 1.00 89.56 246 LYS A C 1
ATOM 1948 O O . LYS A 1 246 ? -9.136 -8.633 12.616 1.00 89.56 246 LYS A O 1
ATOM 1953 N N . TYR A 1 247 ? -7.982 -10.298 11.656 1.00 87.94 247 TYR A N 1
ATOM 1954 C CA . TYR A 1 247 ? -6.760 -10.094 12.433 1.00 87.94 247 TYR A CA 1
ATOM 1955 C C . TYR A 1 247 ? -5.578 -9.940 11.483 1.00 87.94 247 TYR A C 1
ATOM 1957 O O . TYR A 1 247 ? -5.353 -10.793 10.621 1.00 87.94 247 TYR A O 1
ATOM 1965 N N . ASN A 1 248 ? -4.821 -8.860 11.645 1.00 77.50 248 ASN A N 1
ATOM 1966 C CA . ASN A 1 248 ? -3.592 -8.602 10.918 1.00 77.50 248 ASN A CA 1
ATOM 1967 C C . ASN A 1 248 ? -2.390 -8.989 11.802 1.00 77.50 248 ASN A C 1
ATOM 1969 O O . ASN A 1 248 ? -2.005 -8.212 12.675 1.00 77.50 248 ASN A O 1
ATOM 1973 N N . PRO A 1 249 ? -1.733 -10.142 11.566 1.00 71.75 249 PRO A N 1
ATOM 1974 C CA . PRO A 1 249 ? -0.637 -10.601 12.421 1.00 71.75 249 PRO A CA 1
ATOM 1975 C C . PRO A 1 249 ? 0.643 -9.762 12.306 1.00 71.75 249 PRO A C 1
ATOM 1977 O O . PRO A 1 249 ? 1.466 -9.810 13.212 1.00 71.75 249 PRO A O 1
ATOM 1980 N N . SER A 1 250 ? 0.839 -9.003 11.219 1.00 60.94 250 SER A N 1
ATOM 1981 C CA . SER A 1 250 ? 2.048 -8.172 11.074 1.00 60.94 250 SER A CA 1
ATOM 1982 C C . SER A 1 250 ? 1.920 -6.855 11.826 1.00 60.94 250 SER A C 1
ATOM 1984 O O . SER A 1 250 ? 2.864 -6.464 12.499 1.00 60.94 250 SER A O 1
ATOM 1986 N N . ALA A 1 251 ? 0.750 -6.214 11.750 1.00 62.12 251 ALA A N 1
ATOM 1987 C CA . ALA A 1 251 ? 0.457 -5.004 12.519 1.00 62.12 251 ALA A CA 1
ATOM 1988 C C . ALA A 1 251 ? 0.004 -5.311 13.960 1.00 62.12 251 ALA A C 1
ATOM 1990 O O . ALA A 1 251 ? -0.052 -4.415 14.792 1.00 62.12 251 ALA A O 1
ATOM 1991 N N . LYS A 1 252 ? -0.303 -6.583 14.265 1.00 74.88 252 LYS A N 1
ATOM 1992 C CA . LYS A 1 252 ? -0.932 -7.034 15.519 1.00 74.88 252 LYS A CA 1
ATOM 1993 C C . LYS A 1 252 ? -2.246 -6.296 15.805 1.00 74.88 252 LYS A C 1
ATOM 1995 O O . LYS A 1 252 ? -2.547 -5.955 16.944 1.00 74.88 252 LYS A O 1
ATOM 2000 N N . GLU A 1 253 ? -3.037 -6.103 14.756 1.00 84.25 253 GLU A N 1
ATOM 2001 C CA . GLU A 1 253 ? -4.274 -5.321 14.775 1.00 84.25 253 GLU A CA 1
ATOM 2002 C C . GLU A 1 253 ? -5.501 -6.203 14.560 1.00 84.25 253 GLU A C 1
ATOM 2004 O O . GLU A 1 253 ? -5.491 -7.127 13.743 1.00 84.25 253 GLU A O 1
ATOM 2009 N N . TRP A 1 254 ? -6.580 -5.882 15.264 1.00 89.12 254 TRP A N 1
ATOM 2010 C CA . TRP A 1 254 ? -7.910 -6.415 15.003 1.00 89.12 254 TRP A CA 1
ATOM 2011 C C . TRP A 1 254 ? -8.715 -5.422 14.177 1.00 89.12 254 TRP A C 1
ATOM 2013 O O . TRP A 1 254 ? -8.618 -4.217 14.377 1.00 89.12 254 TRP A O 1
ATOM 2023 N N . SER A 1 255 ? -9.532 -5.929 13.263 1.00 90.19 255 SER A N 1
ATOM 2024 C CA . SER A 1 255 ? -10.545 -5.162 12.541 1.00 90.19 255 SER A CA 1
ATOM 2025 C C . SER A 1 255 ? -11.900 -5.807 12.782 1.00 90.19 255 SER A C 1
ATOM 2027 O O . SER A 1 255 ? -12.012 -7.025 12.663 1.00 90.19 255 SER A O 1
ATOM 2029 N N . VAL A 1 256 ? -12.928 -5.024 13.082 1.00 92.62 256 VAL A N 1
ATOM 2030 C CA . VAL A 1 256 ? -14.316 -5.488 13.203 1.00 92.62 256 VAL A CA 1
ATOM 2031 C C . VAL A 1 256 ? -15.217 -4.656 12.304 1.00 92.62 256 VAL A C 1
ATOM 2033 O O . VAL A 1 256 ? -14.903 -3.505 12.010 1.00 92.62 256 VAL A O 1
ATOM 2036 N N . HIS A 1 257 ? -16.319 -5.227 11.831 1.00 91.06 257 HIS A N 1
ATOM 2037 C CA . HIS A 1 257 ? -17.306 -4.465 11.075 1.00 91.06 257 HIS A CA 1
ATOM 2038 C C . HIS A 1 257 ? -17.875 -3.338 11.952 1.00 91.06 257 HIS A C 1
ATOM 2040 O O . HIS A 1 257 ? -18.082 -3.545 13.146 1.00 91.06 257 HIS A O 1
ATOM 2046 N N . LYS A 1 258 ? -18.174 -2.171 11.367 1.00 87.00 258 LYS A N 1
ATOM 2047 C CA . LYS A 1 258 ? -18.607 -0.950 12.081 1.00 87.00 258 LYS A CA 1
ATOM 2048 C C . LYS A 1 258 ? -19.838 -1.157 12.978 1.00 87.00 258 LYS A C 1
ATOM 2050 O O . LYS A 1 258 ? -20.041 -0.437 13.947 1.00 87.00 258 LYS A O 1
ATOM 2055 N N . MET A 1 259 ? -20.662 -2.161 12.680 1.00 91.25 259 MET A N 1
ATOM 2056 C CA . MET A 1 259 ? -21.811 -2.521 13.523 1.00 91.25 259 MET A CA 1
ATOM 2057 C C . MET A 1 259 ? -21.419 -3.094 14.895 1.00 91.25 259 MET A C 1
ATOM 2059 O O . MET A 1 259 ? -22.217 -3.034 15.820 1.00 91.25 259 MET A O 1
ATOM 2063 N N . HIS A 1 260 ? -20.197 -3.618 15.032 1.00 93.25 260 HIS A N 1
ATOM 2064 C CA . HIS A 1 260 ? -19.668 -4.208 16.268 1.00 93.25 260 HIS A CA 1
ATOM 2065 C C . HIS A 1 260 ? -18.728 -3.260 17.023 1.00 93.25 260 HIS A C 1
ATOM 2067 O O . HIS A 1 260 ? -18.111 -3.662 18.005 1.00 93.25 260 HIS A O 1
ATOM 2073 N N . THR A 1 261 ? -18.576 -2.009 16.580 1.00 88.62 261 THR A N 1
ATOM 2074 C CA . THR A 1 261 ? -17.619 -1.062 17.173 1.00 88.62 261 THR A CA 1
ATOM 2075 C C . THR A 1 261 ? -17.941 -0.756 18.629 1.00 88.62 261 THR A C 1
ATOM 2077 O O . THR A 1 261 ? -17.046 -0.790 19.466 1.00 88.62 261 THR A O 1
ATOM 2080 N N . GLU A 1 262 ? -19.213 -0.537 18.966 1.00 89.19 262 GLU A N 1
ATOM 2081 C CA . GLU A 1 262 ? -19.627 -0.315 20.357 1.00 89.19 262 GLU A CA 1
ATOM 2082 C C . GLU A 1 262 ? -19.383 -1.542 21.240 1.00 89.19 262 GLU A C 1
ATOM 2084 O O . GLU A 1 262 ? -18.988 -1.414 22.399 1.00 89.19 262 GLU A O 1
ATOM 2089 N N . GLU A 1 263 ? -19.590 -2.741 20.694 1.00 91.81 263 GLU A N 1
ATOM 2090 C CA . GLU A 1 263 ? -19.302 -3.987 21.400 1.00 91.81 263 GLU A CA 1
ATOM 2091 C C . GLU A 1 263 ? -17.795 -4.122 21.651 1.00 91.81 263 GLU A C 1
ATOM 2093 O O . GLU A 1 263 ? -17.378 -4.389 22.776 1.00 91.81 263 GLU A O 1
ATOM 2098 N N . LEU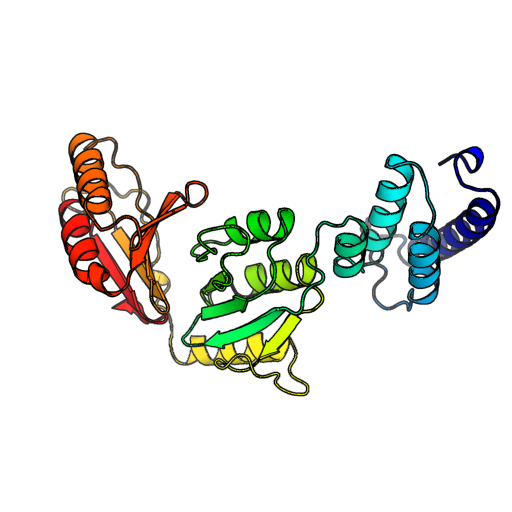 A 1 264 ? -16.971 -3.836 20.638 1.00 91.25 264 LEU A N 1
ATOM 2099 C CA . LEU A 1 264 ? -15.514 -3.824 20.750 1.00 91.25 264 LEU A CA 1
ATOM 2100 C C . LEU A 1 264 ? -15.025 -2.804 21.791 1.00 91.25 264 LEU A C 1
ATOM 2102 O O . LEU A 1 264 ? -14.141 -3.131 22.583 1.00 91.25 264 LEU A O 1
ATOM 2106 N N . ILE A 1 265 ? -15.610 -1.600 21.833 1.00 89.69 265 ILE A N 1
ATOM 2107 C CA . ILE A 1 265 ? -15.308 -0.585 22.856 1.00 89.69 265 ILE A CA 1
ATOM 2108 C C . ILE A 1 265 ? -15.566 -1.158 24.251 1.00 89.69 265 ILE A C 1
ATOM 2110 O O . ILE A 1 265 ? -14.675 -1.115 25.098 1.00 89.69 265 ILE A O 1
ATOM 2114 N N . LYS A 1 266 ? -16.743 -1.755 24.478 1.00 90.44 266 LYS A N 1
ATOM 2115 C CA . LYS A 1 266 ? -17.103 -2.358 25.772 1.00 90.44 266 LYS A CA 1
ATOM 2116 C C . LYS A 1 266 ? -16.138 -3.474 26.174 1.00 90.44 266 LYS A C 1
ATOM 2118 O O . LYS A 1 266 ? -15.707 -3.517 27.322 1.00 90.44 266 LYS A O 1
ATOM 2123 N N . MET A 1 267 ? -15.758 -4.344 25.233 1.00 92.50 267 MET A N 1
ATOM 2124 C CA . MET A 1 267 ? -14.782 -5.412 25.486 1.00 92.50 267 MET A CA 1
ATOM 2125 C C . MET A 1 267 ? -13.422 -4.853 25.924 1.00 92.50 267 MET A C 1
ATOM 2127 O O . MET A 1 267 ? -12.793 -5.393 26.832 1.00 92.50 267 MET A O 1
ATOM 2131 N N . LEU A 1 268 ? -12.956 -3.781 25.277 1.00 89.50 268 LEU A N 1
ATOM 2132 C CA . LEU A 1 268 ? -11.645 -3.185 25.536 1.00 89.50 268 LEU A CA 1
ATOM 2133 C C . LEU A 1 268 ? -11.610 -2.354 26.821 1.00 89.50 268 LEU A C 1
ATOM 2135 O O . LEU A 1 268 ? -10.592 -2.370 27.510 1.00 89.50 268 LEU A O 1
ATOM 2139 N N . GLN A 1 269 ? -12.705 -1.673 27.170 1.00 88.19 269 GLN A N 1
ATOM 2140 C CA . GLN A 1 269 ? -12.804 -0.814 28.358 1.00 88.19 269 GLN A CA 1
ATOM 2141 C C . GLN A 1 269 ? -12.527 -1.551 29.678 1.00 88.19 269 GLN A C 1
ATOM 2143 O O . GLN A 1 269 ? -12.144 -0.926 30.669 1.00 88.19 269 GLN A O 1
ATOM 2148 N N . GLU A 1 270 ? -12.667 -2.879 29.715 1.00 85.62 270 GLU A N 1
ATOM 2149 C CA . GLU A 1 270 ? -12.299 -3.698 30.877 1.00 85.62 270 GLU A CA 1
ATOM 2150 C C . GLU A 1 270 ? -10.805 -3.587 31.214 1.00 85.62 270 GLU A C 1
ATOM 2152 O O . GLU A 1 270 ? -10.444 -3.530 32.390 1.00 85.62 270 GLU A O 1
ATOM 2157 N N . LEU A 1 271 ? -9.947 -3.482 30.196 1.00 84.00 271 LEU A N 1
ATOM 2158 C CA . LEU A 1 271 ? -8.487 -3.549 30.326 1.00 84.00 271 LEU A CA 1
ATOM 2159 C C . LEU A 1 271 ? -7.776 -2.260 29.902 1.00 84.00 271 LEU A C 1
ATOM 2161 O O . LEU A 1 271 ? -6.659 -2.006 30.346 1.00 84.00 271 LEU A O 1
ATOM 2165 N N . PHE A 1 272 ? -8.418 -1.445 29.069 1.00 85.88 272 PHE A N 1
ATOM 2166 C CA . PHE A 1 272 ? -7.823 -0.282 28.427 1.00 85.88 272 PHE A CA 1
ATOM 2167 C C . PHE A 1 272 ? -8.695 0.961 28.587 1.00 85.88 272 PHE A C 1
ATOM 2169 O O . PHE A 1 272 ? -9.915 0.879 28.722 1.00 85.88 272 PHE A O 1
ATOM 2176 N N . THR A 1 273 ? -8.067 2.127 28.505 1.00 80.50 273 THR A N 1
ATOM 2177 C CA . THR A 1 273 ? -8.771 3.378 28.223 1.00 80.50 273 THR A CA 1
ATOM 2178 C C . THR A 1 273 ? -8.988 3.450 26.716 1.00 80.50 273 THR A C 1
ATOM 2180 O O . THR A 1 273 ? -8.023 3.468 25.955 1.00 80.50 273 THR A O 1
ATOM 2183 N N . VAL A 1 274 ? -10.239 3.444 26.262 1.00 80.62 274 VAL A N 1
ATOM 2184 C CA . VAL A 1 274 ? -10.561 3.388 24.829 1.00 80.62 274 VAL A CA 1
ATOM 2185 C C . VAL A 1 274 ? -10.895 4.776 24.316 1.00 80.62 274 VAL A C 1
ATOM 2187 O O . VAL A 1 274 ? -11.725 5.464 24.905 1.00 80.62 274 VAL A O 1
ATOM 2190 N N . ARG A 1 275 ? -10.279 5.157 23.200 1.00 73.75 275 ARG A N 1
ATOM 2191 C CA . ARG A 1 275 ? -10.639 6.343 22.420 1.00 73.75 275 ARG A CA 1
ATOM 2192 C C . ARG A 1 275 ? -10.982 5.948 21.003 1.00 73.75 275 ARG A C 1
ATOM 2194 O O . ARG A 1 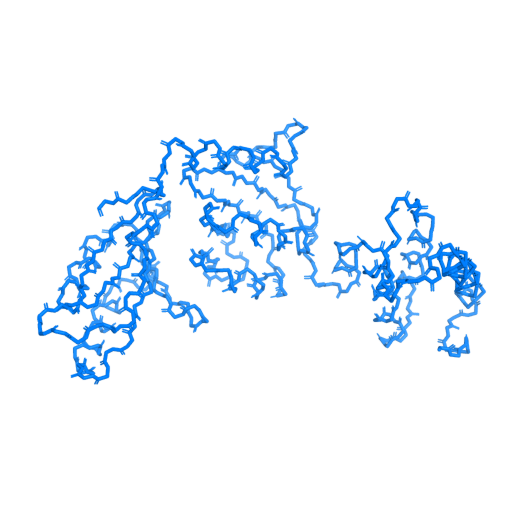275 ? -10.426 4.974 20.490 1.00 73.75 275 ARG A O 1
ATOM 2201 N N . GLU A 1 276 ? -11.872 6.692 20.367 1.00 73.12 276 GLU A N 1
ATOM 2202 C CA . GLU A 1 276 ? -12.276 6.394 19.003 1.00 73.12 276 GLU A CA 1
ATOM 2203 C C . GLU A 1 276 ? -11.828 7.501 18.055 1.00 73.12 276 GLU A C 1
ATOM 2205 O O . GLU A 1 276 ? -11.895 8.679 18.363 1.00 73.12 276 GLU A O 1
ATOM 2210 N N . ILE A 1 277 ? -11.359 7.128 16.873 1.00 67.00 277 ILE A N 1
ATOM 2211 C CA . ILE A 1 277 ? -11.183 8.023 15.743 1.00 67.00 277 ILE A CA 1
ATOM 2212 C C . ILE A 1 277 ? -12.212 7.599 14.701 1.00 67.00 277 ILE A C 1
ATOM 2214 O O . ILE A 1 277 ? -12.035 6.559 14.070 1.00 67.00 277 ILE A O 1
ATOM 2218 N N . LYS A 1 278 ? -13.285 8.370 14.514 1.00 63.03 278 LYS A N 1
ATOM 2219 C CA . LYS A 1 278 ? -14.277 8.140 13.452 1.00 63.03 278 LYS A CA 1
ATOM 2220 C C . LYS A 1 278 ? -13.991 9.070 12.295 1.00 63.03 278 LYS A C 1
ATOM 2222 O O . LYS A 1 278 ? -13.962 10.281 12.493 1.00 63.03 278 LYS A O 1
ATOM 2227 N N . ASP A 1 279 ? -13.793 8.508 11.105 1.00 55.47 279 ASP A N 1
ATOM 2228 C CA . ASP A 1 279 ? -13.634 9.295 9.877 1.00 55.47 279 ASP A CA 1
ATOM 2229 C C . ASP A 1 279 ? -12.516 10.351 10.032 1.00 55.47 279 ASP A C 1
ATOM 2231 O O . ASP A 1 279 ? -12.655 11.511 9.658 1.00 55.47 279 ASP A O 1
ATOM 2235 N N . GLY A 1 280 ? -11.428 9.951 10.707 1.00 46.31 280 GLY A N 1
ATOM 2236 C CA . GLY A 1 280 ? -10.265 10.787 11.014 1.00 46.31 280 GLY A CA 1
ATOM 2237 C C . GLY A 1 280 ? -10.437 11.802 12.159 1.00 46.31 280 GLY A C 1
ATOM 2238 O O . GLY A 1 280 ? -9.494 12.532 12.447 1.00 46.31 280 GLY A O 1
ATOM 2239 N N . ARG A 1 281 ? -11.587 11.845 12.843 1.00 41.81 281 ARG A N 1
ATOM 2240 C CA . ARG A 1 281 ? -11.844 12.720 14.003 1.00 41.81 281 ARG A CA 1
ATOM 2241 C C . ARG A 1 281 ? -11.823 11.943 15.308 1.00 41.81 281 ARG A C 1
ATOM 2243 O O . ARG A 1 281 ? -12.435 10.883 15.379 1.00 41.81 281 ARG A O 1
ATOM 2250 N N . LEU A 1 282 ? -11.163 12.475 16.333 1.00 45.00 282 LEU A N 1
ATOM 2251 C CA . LEU A 1 282 ? -11.116 11.874 17.668 1.00 45.00 282 LEU A CA 1
ATOM 2252 C C . LEU A 1 282 ? -12.439 12.135 18.420 1.00 45.00 282 LEU A C 1
ATOM 2254 O O . LEU A 1 282 ? -12.912 13.271 18.444 1.00 45.00 282 LEU A O 1
ATOM 2258 N N . TYR A 1 283 ? -13.023 11.087 18.998 1.00 41.88 283 TYR A N 1
ATOM 2259 C CA . TYR A 1 283 ? -14.258 11.056 19.785 1.00 41.88 283 TYR A CA 1
ATOM 2260 C C . TYR A 1 283 ? -14.025 10.341 21.120 1.00 41.88 283 TYR A C 1
ATOM 2262 O O . TYR A 1 283 ? -13.236 9.360 21.160 1.00 41.88 283 TYR A O 1
#

Radius of gyration: 24.24 Å; chains: 1; bounding box: 57×37×71 Å